Protein AF-A0A1Q8BKF1-F1 (afdb_monomer_lite)

pLDDT: mean 89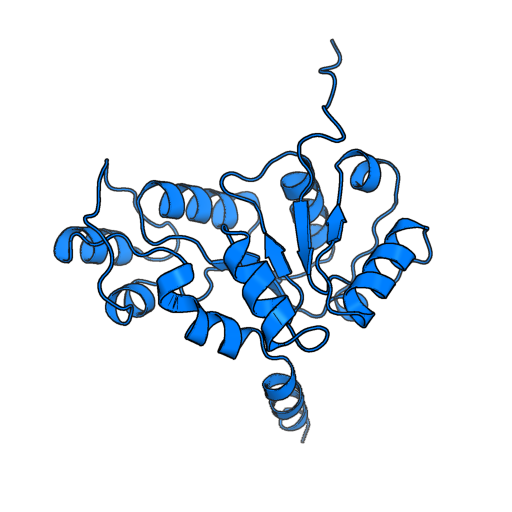.44, std 14.7, range [34.41, 98.56]

Sequence (203 aa):
MGILVDELSAPVLTLNLRSAATGGIDHALNLHAEAGEPYRITTRQLLHNQFRFSKSSIGTRVYACENPTVIAAAASTLGAKSAPMICIEGQPKTAAHILFFVLRRAGVNVVYHGDFDWPGIQIANLMIQRYGATPWRLAATDYENSPPGISLKGRAVTACWDRNLAARMIQRQCAIHEEAVLPRLLTDLDMRGRLSDDHDGLS

Structure (mmCIF, N/CA/C/O backbone):
data_AF-A0A1Q8BKF1-F1
#
_entry.id   AF-A0A1Q8BKF1-F1
#
loop_
_atom_site.group_PDB
_atom_site.id
_atom_site.type_symbol
_atom_site.label_atom_id
_atom_site.label_alt_id
_atom_site.label_comp_id
_atom_site.label_asym_id
_atom_site.label_entity_id
_atom_site.label_seq_id
_atom_site.pdbx_PDB_ins_code
_atom_site.Cartn_x
_atom_site.Cartn_y
_atom_site.Cartn_z
_atom_site.occupancy
_atom_site.B_iso_or_equiv
_atom_site.auth_seq_id
_atom_site.auth_comp_id
_atom_site.auth_asym_id
_atom_site.auth_atom_id
_atom_site.pdbx_PDB_model_num
ATOM 1 N N . MET A 1 1 ? -8.229 24.180 -22.285 1.00 35.69 1 MET A N 1
ATOM 2 C CA . MET A 1 1 ? -7.575 24.643 -21.044 1.00 35.69 1 MET A CA 1
ATOM 3 C C . MET A 1 1 ? -6.859 23.456 -20.423 1.00 35.69 1 MET A C 1
ATOM 5 O O . MET A 1 1 ? -7.506 22.632 -19.790 1.00 35.69 1 MET A O 1
ATOM 9 N N . GLY A 1 2 ? -5.569 23.293 -20.726 1.00 42.41 2 GLY A N 1
ATOM 10 C CA . GLY A 1 2 ? -4.760 22.203 -20.184 1.00 42.41 2 GLY A CA 1
ATOM 11 C C . GLY A 1 2 ? -4.406 22.517 -18.739 1.00 42.41 2 GLY A C 1
ATOM 12 O O . GLY A 1 2 ? -3.708 23.493 -18.483 1.00 42.41 2 GLY A O 1
ATOM 13 N N . ILE A 1 3 ? -4.926 21.729 -17.803 1.00 52.66 3 ILE A N 1
ATOM 14 C CA . ILE A 1 3 ? -4.438 21.741 -16.425 1.00 52.66 3 ILE A CA 1
ATOM 15 C C . ILE A 1 3 ? -2.964 21.348 -16.514 1.00 52.66 3 ILE A C 1
ATOM 17 O O . ILE A 1 3 ? -2.657 20.292 -17.068 1.00 52.66 3 ILE A O 1
ATOM 21 N N . LEU A 1 4 ? -2.064 22.209 -16.029 1.00 54.16 4 LEU A N 1
ATOM 22 C CA . LEU A 1 4 ? -0.671 21.833 -15.818 1.00 54.16 4 LEU A CA 1
ATOM 23 C C . LEU A 1 4 ? -0.702 20.628 -14.876 1.00 54.16 4 LEU A C 1
ATOM 25 O O . LEU A 1 4 ? -1.009 20.765 -13.692 1.00 54.16 4 LEU A O 1
ATOM 29 N N . VAL A 1 5 ? -0.482 19.434 -15.419 1.00 61.44 5 VAL A N 1
ATOM 30 C CA . VAL A 1 5 ? -0.286 18.256 -14.587 1.00 61.44 5 VAL A CA 1
ATOM 31 C C . VAL A 1 5 ? 1.042 18.501 -13.897 1.00 61.44 5 VAL A C 1
ATOM 33 O O . VAL A 1 5 ? 2.069 18.600 -14.559 1.00 61.44 5 VAL A O 1
ATOM 36 N N . ASP A 1 6 ? 1.023 18.674 -12.580 1.00 77.38 6 ASP A N 1
ATOM 37 C CA . ASP A 1 6 ? 2.256 18.665 -11.809 1.00 77.38 6 ASP A CA 1
ATOM 38 C C . ASP A 1 6 ? 2.854 17.259 -11.903 1.00 77.38 6 ASP A C 1
ATOM 40 O O . ASP A 1 6 ? 2.395 16.304 -11.265 1.00 77.38 6 ASP A O 1
ATOM 44 N N . GLU A 1 7 ? 3.832 17.112 -12.795 1.00 84.75 7 GLU A N 1
ATOM 45 C CA . GLU A 1 7 ? 4.364 15.805 -13.138 1.00 84.75 7 GLU A CA 1
ATOM 46 C C . GLU A 1 7 ? 5.395 15.283 -12.121 1.00 84.75 7 GLU A C 1
ATOM 48 O O . GLU A 1 7 ? 5.788 14.115 -12.210 1.00 84.75 7 GLU A O 1
ATOM 53 N N . LEU A 1 8 ? 5.844 16.122 -11.176 1.00 86.56 8 LEU A N 1
ATOM 54 C CA . LEU A 1 8 ? 7.008 15.843 -10.326 1.00 86.56 8 LEU A CA 1
ATOM 55 C C . LEU A 1 8 ? 6.719 15.914 -8.820 1.00 86.56 8 LEU A C 1
ATOM 57 O O . LEU A 1 8 ? 7.347 15.164 -8.076 1.00 86.56 8 LEU A O 1
ATOM 61 N N . SER A 1 9 ? 5.769 16.729 -8.350 1.00 84.12 9 SER A N 1
ATOM 62 C CA . SER A 1 9 ? 5.558 16.933 -6.900 1.00 84.12 9 SER A CA 1
ATOM 63 C C . SER A 1 9 ? 4.681 15.876 -6.222 1.00 84.12 9 SER A C 1
ATOM 65 O O . SER A 1 9 ? 4.476 15.919 -5.009 1.00 84.12 9 SER A O 1
ATOM 67 N N . ALA A 1 10 ? 4.147 14.919 -6.981 1.00 88.94 10 ALA A N 1
ATOM 68 C CA . ALA A 1 10 ? 3.303 13.844 -6.462 1.00 88.94 10 ALA A CA 1
ATOM 69 C C . ALA A 1 10 ? 3.776 12.455 -6.931 1.00 88.94 10 ALA A C 1
ATOM 71 O O . ALA A 1 10 ? 3.023 11.765 -7.628 1.00 88.94 10 ALA A O 1
ATOM 72 N N . PRO A 1 11 ? 5.019 12.048 -6.601 1.00 93.88 11 PRO A N 1
ATOM 73 C CA . PRO A 1 11 ? 5.508 10.717 -6.926 1.00 93.88 11 PRO A CA 1
ATOM 74 C C . PRO A 1 11 ? 4.798 9.643 -6.094 1.00 93.88 11 PRO A C 1
ATOM 76 O O . PRO A 1 11 ? 4.225 9.926 -5.044 1.00 93.88 11 PRO A O 1
ATOM 79 N N . VAL A 1 12 ? 4.878 8.399 -6.555 1.00 96.12 12 VAL A N 1
ATOM 80 C CA . VAL A 1 12 ? 4.462 7.216 -5.795 1.00 96.12 12 VAL A CA 1
ATOM 81 C C . VAL A 1 12 ? 5.697 6.480 -5.284 1.00 96.12 12 VAL A C 1
ATOM 83 O O . VAL A 1 12 ? 6.660 6.288 -6.030 1.00 96.12 12 VAL A O 1
ATOM 86 N N . LEU A 1 13 ? 5.686 6.102 -4.007 1.00 97.94 13 LEU A N 1
ATOM 87 C CA . LEU A 1 13 ? 6.767 5.350 -3.375 1.00 97.94 13 LEU A CA 1
ATOM 88 C C . LEU A 1 13 ? 6.560 3.854 -3.616 1.00 97.94 13 LEU A C 1
ATOM 90 O O . LEU A 1 13 ? 5.448 3.346 -3.508 1.00 97.94 13 LEU A O 1
ATOM 94 N N . THR A 1 14 ? 7.627 3.144 -3.956 1.00 97.38 14 THR A N 1
ATOM 95 C CA . THR A 1 14 ? 7.574 1.722 -4.308 1.00 97.38 14 THR A CA 1
ATOM 96 C C . THR A 1 14 ? 8.757 0.976 -3.705 1.00 97.38 14 THR A C 1
ATOM 98 O O . THR A 1 14 ? 9.788 1.584 -3.422 1.00 97.38 14 THR A O 1
ATOM 101 N N . LEU A 1 15 ? 8.612 -0.333 -3.518 1.00 98.12 15 LEU A N 1
ATOM 102 C CA . LEU A 1 15 ? 9.688 -1.240 -3.116 1.00 98.12 15 LEU A CA 1
ATOM 103 C C . LEU A 1 15 ? 9.601 -2.506 -3.965 1.00 98.12 15 LEU A C 1
ATOM 105 O O . LEU A 1 15 ? 8.513 -3.042 -4.157 1.00 98.12 15 LEU A O 1
ATOM 109 N N . ASN A 1 16 ? 10.736 -2.981 -4.471 1.00 96.25 16 ASN A N 1
ATOM 110 C CA . ASN A 1 16 ? 10.866 -4.247 -5.202 1.00 96.25 16 ASN A CA 1
ATOM 111 C C . ASN A 1 16 ? 9.907 -4.446 -6.395 1.00 96.25 16 ASN A C 1
ATOM 113 O O . ASN A 1 16 ? 9.692 -5.578 -6.832 1.00 96.25 16 ASN A O 1
ATOM 117 N N . LEU A 1 17 ? 9.347 -3.371 -6.966 1.00 93.00 17 LEU A N 1
ATOM 118 C CA . LEU A 1 17 ? 8.645 -3.455 -8.247 1.00 93.00 17 LEU A CA 1
ATOM 119 C C . LEU A 1 17 ? 9.650 -3.709 -9.366 1.00 93.00 17 LEU A C 1
ATOM 121 O O . LEU A 1 17 ? 10.650 -3.007 -9.483 1.00 93.00 17 LEU A O 1
ATOM 125 N N . ARG A 1 18 ? 9.343 -4.685 -10.219 1.00 90.31 18 ARG A N 1
ATOM 126 C CA . ARG A 1 18 ? 10.181 -5.081 -11.353 1.00 90.31 18 ARG A CA 1
ATOM 127 C C . ARG A 1 18 ? 9.421 -4.967 -12.663 1.00 90.31 18 ARG A C 1
ATOM 129 O O . ARG A 1 18 ? 8.222 -5.236 -12.737 1.00 90.31 18 ARG A O 1
ATOM 136 N N . SER A 1 19 ? 10.121 -4.603 -13.725 1.00 84.00 19 SER A N 1
ATOM 137 C CA . SER A 1 19 ? 9.547 -4.507 -15.067 1.00 84.00 19 SER A CA 1
ATOM 138 C C . SER A 1 19 ? 10.278 -5.438 -16.026 1.00 84.00 19 SER A C 1
ATOM 140 O O . SER A 1 19 ? 11.488 -5.625 -15.918 1.00 84.00 19 SER A O 1
ATOM 142 N N . ALA A 1 20 ? 9.533 -6.030 -16.963 1.00 75.50 20 ALA A N 1
ATOM 143 C CA . ALA A 1 20 ? 10.090 -6.868 -18.027 1.00 75.50 20 ALA A CA 1
ATOM 144 C C . ALA A 1 20 ? 10.552 -6.058 -19.252 1.00 75.50 20 ALA A C 1
ATOM 146 O O . ALA A 1 20 ? 11.092 -6.631 -20.197 1.00 75.50 20 ALA A O 1
ATOM 147 N N . ALA A 1 21 ? 10.297 -4.748 -19.283 1.00 75.00 21 ALA A N 1
ATOM 148 C CA . ALA A 1 21 ? 10.775 -3.882 -20.354 1.00 75.00 21 ALA A CA 1
ATOM 149 C C . ALA A 1 21 ? 12.242 -3.467 -20.142 1.00 75.00 21 ALA A C 1
ATOM 151 O O . ALA A 1 21 ? 12.822 -3.659 -19.078 1.00 75.00 21 ALA A O 1
ATOM 152 N N . THR A 1 22 ? 12.848 -2.905 -21.188 1.00 72.75 22 THR A N 1
ATOM 153 C CA . THR A 1 22 ? 14.263 -2.500 -21.220 1.00 72.75 22 THR A CA 1
ATOM 154 C C . THR A 1 22 ? 14.433 -0.981 -21.339 1.00 72.75 22 THR A C 1
ATOM 156 O O . THR A 1 22 ? 15.470 -0.504 -21.794 1.00 72.75 22 THR A O 1
ATOM 159 N N . GLY A 1 23 ? 13.415 -0.192 -20.985 1.00 76.19 23 GLY A N 1
ATOM 160 C CA . GLY A 1 23 ? 13.505 1.265 -20.944 1.00 76.19 23 GLY A CA 1
ATOM 161 C C . GLY A 1 23 ? 14.343 1.758 -19.761 1.00 7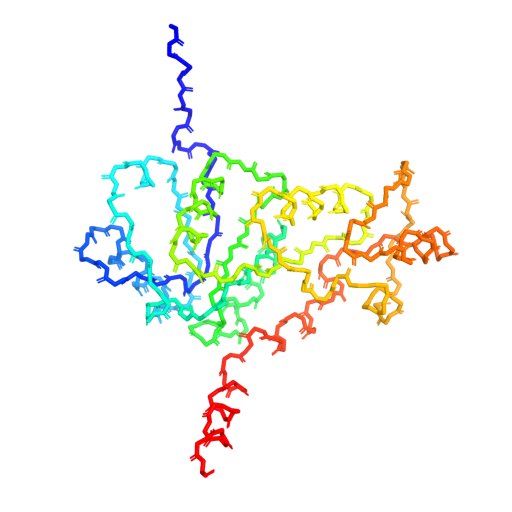6.19 23 GLY A C 1
ATOM 162 O O . GLY A 1 23 ? 14.673 1.004 -18.845 1.00 76.19 23 GLY A O 1
ATOM 163 N N . GLY A 1 24 ? 14.699 3.047 -19.761 1.00 77.88 24 GLY A N 1
ATOM 164 C CA . GLY A 1 24 ? 15.558 3.623 -18.716 1.00 77.88 24 GLY A CA 1
ATOM 165 C C . GLY A 1 24 ? 14.968 3.504 -17.305 1.00 77.88 24 GLY A C 1
ATOM 166 O O . GLY A 1 24 ? 15.687 3.208 -16.355 1.00 77.88 24 GLY A O 1
ATOM 167 N N . ILE A 1 25 ? 13.648 3.662 -17.165 1.00 81.31 25 ILE A N 1
ATOM 168 C CA . ILE A 1 25 ? 12.976 3.481 -15.873 1.00 81.31 25 ILE A CA 1
ATOM 169 C C . ILE A 1 25 ? 12.868 2.020 -15.442 1.00 81.31 25 ILE A C 1
ATOM 171 O O . ILE A 1 25 ? 12.922 1.736 -14.250 1.00 81.31 25 ILE A O 1
ATOM 175 N N . ASP A 1 26 ? 12.745 1.094 -16.391 1.00 84.19 26 ASP A N 1
ATOM 176 C CA . ASP A 1 26 ? 12.673 -0.333 -16.087 1.00 84.19 26 ASP A CA 1
ATOM 177 C C . ASP A 1 26 ? 13.994 -0.811 -15.473 1.00 84.19 26 ASP A C 1
ATOM 179 O O . ASP A 1 26 ? 13.991 -1.529 -14.476 1.00 84.19 26 ASP A O 1
ATOM 183 N N . HIS A 1 27 ? 15.121 -0.319 -16.002 1.00 87.44 27 HIS A N 1
ATOM 184 C CA . HIS A 1 27 ? 16.444 -0.542 -15.419 1.00 87.44 27 HIS A CA 1
ATOM 185 C C . HIS A 1 27 ? 16.566 0.064 -14.019 1.00 87.44 27 HIS A C 1
ATOM 187 O O . HIS A 1 27 ? 17.067 -0.603 -13.120 1.00 87.44 27 HIS A O 1
ATOM 193 N N . ALA A 1 28 ? 16.085 1.295 -13.811 1.00 90.88 28 ALA A N 1
ATOM 194 C CA . ALA A 1 28 ? 16.105 1.918 -12.487 1.00 90.88 28 ALA A CA 1
ATOM 195 C C . ALA A 1 28 ? 15.275 1.116 -11.471 1.00 90.88 28 ALA A C 1
ATOM 197 O O . ALA A 1 28 ? 15.749 0.840 -10.373 1.00 90.88 28 ALA A O 1
ATOM 198 N N . LEU A 1 29 ? 14.070 0.682 -11.848 1.00 91.50 29 LEU A N 1
ATOM 199 C CA . LEU A 1 29 ? 13.227 -0.158 -10.999 1.00 91.50 29 LEU A CA 1
ATOM 200 C C . LEU A 1 29 ? 13.892 -1.488 -10.655 1.00 91.50 29 LEU A C 1
ATOM 202 O O . LEU A 1 29 ? 13.945 -1.856 -9.484 1.00 91.50 29 LEU A O 1
ATOM 206 N N . ASN A 1 30 ? 14.433 -2.182 -11.655 1.00 91.88 30 ASN A N 1
ATOM 207 C CA . ASN A 1 30 ? 15.087 -3.469 -11.445 1.00 91.88 30 ASN A CA 1
ATOM 208 C C . ASN A 1 30 ? 16.344 -3.327 -10.570 1.00 91.88 30 ASN A C 1
ATOM 210 O O . ASN A 1 30 ? 16.522 -4.133 -9.661 1.00 91.88 30 ASN A O 1
ATOM 214 N N . LEU A 1 31 ? 17.141 -2.266 -10.758 1.00 94.81 31 LEU A N 1
ATOM 215 C CA . LEU A 1 31 ? 18.307 -1.958 -9.923 1.00 94.81 31 LEU A CA 1
ATOM 216 C C . LEU A 1 31 ? 17.915 -1.725 -8.456 1.00 94.81 31 LEU A C 1
ATOM 218 O O . LEU A 1 31 ? 18.507 -2.311 -7.552 1.00 94.81 31 LEU A O 1
ATOM 222 N N . HIS A 1 32 ? 16.892 -0.904 -8.207 1.00 96.88 32 HIS A N 1
ATOM 223 C CA . HIS A 1 32 ? 16.391 -0.662 -6.851 1.00 96.88 32 HIS A CA 1
ATOM 224 C C . HIS A 1 32 ? 15.815 -1.938 -6.219 1.00 96.88 32 HIS A C 1
ATOM 226 O O . HIS A 1 32 ? 16.082 -2.225 -5.054 1.00 96.88 32 HIS A O 1
ATOM 232 N N . ALA A 1 33 ? 15.092 -2.750 -6.994 1.00 95.12 33 ALA A N 1
ATOM 233 C CA . ALA A 1 33 ? 14.553 -4.028 -6.539 1.00 95.12 33 ALA A CA 1
ATOM 234 C C . ALA A 1 33 ? 15.636 -5.082 -6.241 1.00 95.12 33 ALA A C 1
ATOM 236 O O . ALA A 1 33 ? 15.420 -5.970 -5.418 1.00 95.12 33 ALA A O 1
ATOM 237 N N . GLU A 1 34 ? 16.782 -5.035 -6.924 1.00 95.12 34 GLU A N 1
ATOM 238 C CA . GLU A 1 34 ? 17.952 -5.878 -6.634 1.00 95.12 34 GLU A CA 1
ATOM 239 C C . GLU A 1 34 ? 18.674 -5.433 -5.365 1.00 95.12 34 GLU A C 1
ATOM 241 O O . GLU A 1 34 ? 19.078 -6.279 -4.570 1.00 95.12 34 GLU A O 1
ATOM 246 N N . ALA A 1 35 ? 18.777 -4.121 -5.146 1.00 97.06 35 ALA A N 1
ATOM 247 C CA . ALA A 1 35 ? 19.328 -3.558 -3.918 1.00 97.06 35 ALA A CA 1
ATOM 248 C C . ALA A 1 35 ? 18.389 -3.723 -2.708 1.00 97.06 35 ALA A C 1
ATOM 250 O O . ALA A 1 35 ? 18.850 -3.711 -1.571 1.00 97.06 35 ALA A O 1
ATOM 251 N N . GLY A 1 36 ? 17.083 -3.903 -2.935 1.00 97.19 36 GLY A N 1
ATOM 252 C CA . GLY A 1 36 ? 16.085 -3.894 -1.866 1.00 97.19 36 GLY A CA 1
ATOM 253 C C . GLY A 1 36 ? 15.765 -2.494 -1.348 1.00 97.19 36 GLY A C 1
ATOM 254 O O . GLY A 1 36 ? 15.339 -2.358 -0.203 1.00 97.19 36 GLY A O 1
ATOM 255 N N . GLU A 1 37 ? 15.991 -1.470 -2.171 1.00 98.06 37 GLU A N 1
ATOM 256 C CA . GLU A 1 37 ? 15.881 -0.065 -1.788 1.00 98.06 37 GLU A CA 1
ATOM 257 C C . GLU A 1 37 ? 14.609 0.579 -2.357 1.00 98.06 37 GLU A C 1
ATOM 259 O O . GLU A 1 37 ? 14.256 0.329 -3.517 1.00 98.06 37 GLU A O 1
ATOM 264 N N . PRO A 1 38 ? 13.916 1.448 -1.597 1.00 98.06 38 PRO A N 1
ATOM 265 C CA . PRO A 1 38 ? 12.737 2.136 -2.099 1.00 98.06 38 PRO A CA 1
ATOM 266 C C . PRO A 1 38 ? 13.038 3.017 -3.319 1.00 98.06 38 PRO A C 1
ATOM 268 O O . PRO A 1 38 ? 14.100 3.632 -3.433 1.00 98.06 38 PRO A O 1
ATOM 271 N N . TYR A 1 39 ? 12.061 3.133 -4.218 1.00 96.75 39 TYR A N 1
ATOM 272 C CA . TYR A 1 39 ? 12.137 3.983 -5.405 1.00 96.75 39 TYR A CA 1
ATOM 273 C C . TYR A 1 39 ? 10.878 4.836 -5.555 1.00 96.75 39 TYR A C 1
ATOM 275 O O . TYR A 1 39 ? 9.757 4.336 -5.426 1.00 96.75 39 TYR A O 1
ATOM 283 N N . ARG A 1 40 ? 11.055 6.129 -5.850 1.00 95.75 40 ARG A N 1
ATOM 284 C CA . ARG A 1 40 ? 9.952 7.054 -6.136 1.00 95.75 40 ARG A CA 1
ATOM 285 C C . ARG A 1 40 ? 9.764 7.215 -7.637 1.00 95.75 40 ARG A C 1
ATOM 287 O O . ARG A 1 40 ? 10.664 7.682 -8.328 1.00 95.75 40 ARG A O 1
ATOM 294 N N . ILE A 1 41 ? 8.569 6.882 -8.115 1.00 93.25 41 ILE A N 1
ATOM 295 C CA . ILE A 1 41 ? 8.182 7.030 -9.517 1.00 93.25 41 ILE A CA 1
ATOM 296 C C . ILE A 1 41 ? 7.355 8.307 -9.674 1.00 93.25 41 ILE A C 1
ATOM 298 O O . ILE A 1 41 ? 6.303 8.463 -9.055 1.00 93.25 41 ILE A O 1
ATOM 302 N N . THR A 1 42 ? 7.808 9.221 -10.523 1.00 93.31 42 THR A N 1
ATOM 303 C CA . THR A 1 42 ? 7.097 10.468 -10.844 1.00 93.31 42 THR A CA 1
ATOM 304 C C . THR A 1 42 ? 6.004 10.252 -11.897 1.00 93.31 42 THR A C 1
ATOM 306 O O . THR A 1 42 ? 6.043 9.304 -12.685 1.00 93.31 42 THR A O 1
ATOM 309 N N . THR A 1 43 ? 5.039 11.170 -11.974 1.00 91.38 43 THR A N 1
ATOM 310 C CA . THR A 1 43 ? 4.029 11.169 -13.047 1.00 91.38 43 THR A CA 1
ATOM 311 C C . THR A 1 43 ? 4.691 11.311 -14.419 1.00 91.38 43 THR A C 1
ATOM 313 O O . THR A 1 43 ? 4.324 10.590 -15.343 1.00 91.38 43 THR A O 1
ATOM 316 N N . ARG A 1 44 ? 5.715 12.169 -14.547 1.00 90.25 44 ARG A N 1
ATOM 317 C CA . ARG A 1 44 ? 6.483 12.345 -15.794 1.00 90.25 44 ARG A CA 1
ATOM 318 C C . ARG A 1 44 ? 7.025 11.015 -16.300 1.00 90.25 44 ARG A C 1
ATOM 320 O O . ARG A 1 44 ? 6.861 10.650 -17.460 1.00 90.25 44 ARG A O 1
ATOM 327 N N . GLN A 1 45 ? 7.650 10.269 -15.400 1.00 89.75 45 GLN A N 1
ATOM 328 C CA . GLN A 1 45 ? 8.184 8.950 -15.689 1.00 89.75 45 GLN A CA 1
ATOM 329 C C . GLN A 1 45 ? 7.096 7.969 -16.152 1.00 89.75 45 GLN A C 1
ATOM 331 O O . GLN A 1 45 ? 7.320 7.257 -17.129 1.00 89.75 45 GLN A O 1
ATOM 336 N N . LEU A 1 46 ? 5.923 7.966 -15.509 1.00 87.19 46 LEU A N 1
ATOM 337 C CA . LEU A 1 46 ? 4.776 7.120 -15.876 1.00 87.19 46 LEU A CA 1
ATOM 338 C C . LEU A 1 46 ? 4.139 7.482 -17.222 1.00 87.19 46 LEU A C 1
ATOM 340 O O . LEU A 1 46 ? 3.661 6.589 -17.914 1.00 87.19 46 LEU A O 1
ATOM 344 N N . LEU A 1 47 ? 4.141 8.760 -17.606 1.00 85.31 47 LEU A N 1
ATOM 345 C CA . LEU A 1 47 ? 3.560 9.221 -18.871 1.00 85.31 47 LEU A CA 1
ATOM 346 C C . LEU A 1 47 ? 4.500 9.034 -20.069 1.00 85.31 47 LEU A C 1
ATOM 348 O O . LEU A 1 47 ? 4.041 8.728 -21.167 1.00 85.31 47 LEU A O 1
ATOM 352 N N . HIS A 1 48 ? 5.807 9.219 -19.873 1.00 79.12 48 HIS A N 1
ATOM 353 C CA . HIS A 1 48 ? 6.786 9.174 -20.963 1.00 79.12 48 HIS A CA 1
ATOM 354 C C . HIS A 1 48 ? 7.300 7.769 -21.293 1.00 79.12 48 HIS A C 1
ATOM 356 O O . HIS A 1 48 ? 7.846 7.566 -22.376 1.00 79.12 48 HIS A O 1
ATOM 362 N N . ASN A 1 49 ? 7.144 6.801 -20.389 1.00 66.44 49 ASN A N 1
ATOM 363 C CA . ASN A 1 49 ? 7.629 5.440 -20.597 1.00 66.44 49 ASN A CA 1
ATOM 364 C C . ASN A 1 49 ? 6.463 4.477 -20.827 1.00 66.44 49 ASN A C 1
ATOM 366 O O . ASN A 1 49 ? 5.450 4.520 -20.132 1.00 66.44 49 ASN A O 1
ATOM 370 N N . GLN A 1 50 ? 6.622 3.553 -21.778 1.00 67.75 50 GLN A N 1
ATOM 371 C CA . GLN A 1 50 ? 5.693 2.434 -21.931 1.00 67.75 50 GLN A CA 1
ATOM 372 C C . GLN A 1 50 ? 5.972 1.395 -20.842 1.00 67.75 50 GLN A C 1
ATOM 374 O O . GLN A 1 50 ? 6.638 0.394 -21.096 1.00 67.75 50 GLN A O 1
ATOM 379 N N . PHE A 1 51 ? 5.467 1.627 -19.632 1.00 68.12 51 PHE A N 1
ATOM 380 C CA . PHE A 1 51 ? 5.524 0.632 -18.566 1.00 68.12 51 PHE A CA 1
ATOM 381 C C . PHE A 1 51 ? 4.866 -0.676 -19.013 1.00 68.12 51 PHE A C 1
ATOM 383 O O . PHE A 1 51 ? 3.690 -0.701 -19.388 1.00 68.12 51 PHE A O 1
ATOM 390 N N . ARG A 1 52 ? 5.623 -1.775 -18.955 1.00 71.50 52 ARG A N 1
ATOM 391 C CA . ARG A 1 52 ? 5.122 -3.124 -19.240 1.00 71.50 52 ARG A CA 1
ATOM 392 C C . ARG A 1 52 ? 5.301 -4.000 -18.017 1.00 71.50 52 ARG A C 1
ATOM 394 O O . ARG A 1 52 ? 6.229 -4.798 -17.920 1.00 71.50 52 ARG A O 1
ATOM 401 N N . PHE A 1 53 ? 4.366 -3.850 -17.094 1.00 77.69 53 PHE A N 1
ATOM 402 C CA . PHE A 1 53 ? 4.208 -4.815 -16.024 1.00 77.69 53 PHE A CA 1
ATOM 403 C C . PHE A 1 53 ? 3.562 -6.083 -16.570 1.00 77.69 53 PHE A C 1
ATOM 405 O O . PHE A 1 53 ? 2.597 -6.028 -17.335 1.00 77.69 53 PHE A O 1
ATOM 412 N N . SER A 1 54 ? 4.094 -7.227 -16.162 1.00 74.00 54 SER A N 1
ATOM 413 C CA . SER A 1 54 ? 3.486 -8.531 -16.386 1.00 74.00 54 SER A CA 1
ATOM 414 C C . SER A 1 54 ? 3.471 -9.307 -15.075 1.00 74.00 54 SER A C 1
ATOM 416 O O . SER A 1 54 ? 4.274 -9.065 -14.171 1.00 74.00 54 SER A O 1
ATOM 418 N N . LYS A 1 55 ? 2.588 -10.305 -14.988 1.00 77.00 55 LYS A N 1
ATOM 419 C CA . LYS A 1 55 ? 2.612 -11.258 -13.870 1.00 77.00 55 LYS A CA 1
ATOM 420 C C . LYS A 1 55 ? 3.956 -11.979 -13.749 1.00 77.00 55 LYS A C 1
ATOM 422 O O . LYS A 1 55 ? 4.337 -12.347 -12.650 1.00 77.00 55 LYS A O 1
ATOM 427 N N . SER A 1 56 ? 4.675 -12.162 -14.856 1.00 75.88 56 SER A N 1
ATOM 428 C CA . SER A 1 56 ? 6.013 -12.755 -14.840 1.00 75.88 56 SER A CA 1
ATOM 429 C C . SER A 1 56 ? 7.091 -11.817 -14.293 1.00 75.88 56 SER A C 1
ATOM 431 O O . SER A 1 56 ? 8.089 -12.311 -13.786 1.00 75.88 56 SER A O 1
ATOM 433 N N . SER A 1 57 ? 6.916 -10.491 -14.373 1.00 76.75 57 SER A N 1
ATOM 434 C CA . SER A 1 57 ? 7.914 -9.533 -13.882 1.00 76.75 57 SER A CA 1
ATOM 435 C C . SER A 1 57 ? 7.715 -9.177 -12.413 1.00 76.75 57 SER A C 1
ATOM 437 O O . SER A 1 57 ? 8.682 -9.107 -11.666 1.00 76.75 57 SER A O 1
ATOM 439 N N . ILE A 1 58 ? 6.466 -8.958 -11.993 1.00 78.44 58 ILE A N 1
ATOM 440 C CA . ILE A 1 58 ? 6.124 -8.520 -10.629 1.00 78.44 58 ILE A CA 1
ATOM 441 C C . ILE A 1 58 ? 5.626 -9.677 -9.754 1.00 78.44 58 ILE A C 1
ATOM 443 O O . ILE A 1 58 ? 5.663 -9.593 -8.532 1.00 78.44 58 ILE A O 1
ATOM 447 N N . GLY A 1 59 ? 5.153 -10.763 -10.356 1.00 82.00 59 GLY A N 1
ATOM 448 C CA . GLY A 1 59 ? 4.356 -11.774 -9.672 1.00 82.00 59 GLY A CA 1
ATOM 449 C C . GLY A 1 59 ? 2.856 -11.504 -9.801 1.00 82.00 59 GLY A C 1
ATOM 450 O O . GLY A 1 59 ? 2.394 -10.580 -10.476 1.00 82.00 59 GLY A O 1
ATOM 451 N N . THR A 1 60 ? 2.056 -12.350 -9.158 1.00 81.31 60 THR A N 1
ATOM 452 C CA . THR A 1 60 ? 0.588 -12.290 -9.237 1.00 81.31 60 THR A CA 1
ATOM 453 C C . THR A 1 60 ? -0.024 -11.238 -8.311 1.00 81.31 60 THR A C 1
ATOM 455 O O . THR A 1 60 ? -1.186 -10.866 -8.502 1.00 81.31 60 THR A O 1
ATOM 458 N N . ARG A 1 61 ? 0.742 -10.748 -7.327 1.00 91.25 61 ARG A N 1
ATOM 459 C CA . ARG A 1 61 ? 0.269 -9.873 -6.254 1.00 91.25 61 ARG A CA 1
ATOM 460 C C . ARG A 1 61 ? 1.260 -8.750 -5.941 1.00 91.25 61 ARG A C 1
ATOM 462 O O . ARG A 1 61 ? 2.445 -9.016 -5.783 1.00 91.25 61 ARG A O 1
ATOM 469 N N . VAL A 1 62 ? 0.745 -7.533 -5.770 1.00 96.00 62 VAL A N 1
ATOM 470 C CA . VAL A 1 62 ? 1.467 -6.366 -5.232 1.00 96.00 62 VAL A CA 1
ATOM 471 C C . VAL A 1 62 ? 0.790 -5.898 -3.958 1.00 96.00 62 VAL A C 1
ATOM 473 O O . VAL A 1 62 ? -0.439 -5.835 -3.890 1.00 96.00 62 VAL A O 1
ATOM 476 N N . TYR A 1 63 ? 1.599 -5.560 -2.966 1.00 98.12 63 TYR A N 1
ATOM 477 C CA . TYR A 1 63 ? 1.156 -5.039 -1.683 1.00 98.12 63 TYR A CA 1
ATOM 478 C C . TYR A 1 63 ? 1.073 -3.516 -1.737 1.00 98.12 63 TYR A C 1
ATOM 480 O O . TYR A 1 63 ? 1.961 -2.858 -2.266 1.00 98.12 63 TYR A O 1
ATOM 488 N N . ALA A 1 64 ? 0.005 -2.939 -1.213 1.00 98.31 64 ALA A N 1
ATOM 489 C CA . ALA A 1 64 ? -0.169 -1.504 -1.112 1.00 98.31 64 ALA A CA 1
ATOM 490 C C . ALA A 1 64 ? -0.424 -1.113 0.345 1.00 98.31 64 ALA A C 1
ATOM 492 O O . ALA A 1 64 ? -1.212 -1.772 1.021 1.00 98.31 64 ALA A O 1
ATOM 493 N N . CYS A 1 65 ? 0.241 -0.061 0.807 1.00 98.44 65 CYS A N 1
ATOM 494 C CA . CYS A 1 65 ? 0.085 0.507 2.146 1.00 98.44 65 CYS A CA 1
ATOM 495 C C . CYS A 1 65 ? -0.138 2.020 2.065 1.00 98.44 65 CYS A C 1
ATOM 497 O O . CYS A 1 65 ? 0.169 2.652 1.047 1.00 98.44 65 CYS A O 1
ATOM 499 N N . GLU A 1 66 ? -0.679 2.614 3.122 1.00 97.00 66 GLU A N 1
ATOM 500 C CA . GLU A 1 66 ? -0.869 4.062 3.200 1.00 97.00 66 GLU A CA 1
ATOM 501 C C . GLU A 1 66 ? 0.414 4.775 3.633 1.00 97.00 66 GLU A C 1
ATOM 503 O O . GLU A 1 66 ? 0.755 5.831 3.099 1.00 97.00 66 GLU A O 1
ATOM 508 N N . ASN A 1 67 ? 1.138 4.177 4.570 1.00 96.25 67 ASN A N 1
ATOM 509 C CA . ASN A 1 67 ? 2.170 4.819 5.354 1.00 96.25 67 ASN A CA 1
ATOM 510 C C . ASN A 1 67 ? 3.583 4.430 4.874 1.00 96.25 67 ASN A C 1
ATOM 512 O O . ASN A 1 67 ? 3.904 3.241 4.740 1.00 96.25 67 ASN A O 1
ATOM 516 N N . PRO A 1 68 ? 4.479 5.404 4.617 1.00 97.25 68 PRO A N 1
ATOM 517 C CA . PRO A 1 68 ? 5.851 5.126 4.189 1.00 97.25 68 PRO A CA 1
ATOM 518 C C . PRO A 1 68 ? 6.680 4.360 5.232 1.00 97.25 68 PRO A C 1
ATOM 520 O O . PRO A 1 68 ? 7.639 3.688 4.851 1.00 97.25 68 PRO A O 1
ATOM 523 N N . THR A 1 69 ? 6.309 4.388 6.517 1.00 97.94 69 THR A N 1
ATOM 524 C CA . THR A 1 69 ? 6.968 3.594 7.566 1.00 97.94 69 THR A CA 1
ATOM 525 C C . THR A 1 69 ? 6.913 2.095 7.260 1.00 97.94 69 THR A C 1
ATOM 527 O O . THR A 1 69 ? 7.882 1.383 7.522 1.00 97.94 69 THR A O 1
ATOM 530 N N . VAL A 1 70 ? 5.836 1.608 6.631 1.00 98.31 70 VAL A N 1
ATOM 531 C CA . VAL A 1 70 ? 5.715 0.198 6.227 1.00 98.31 70 VAL A CA 1
ATOM 532 C C . VAL A 1 70 ? 6.753 -0.157 5.158 1.00 98.31 70 VAL A C 1
ATOM 534 O O . VAL A 1 70 ? 7.421 -1.185 5.269 1.00 98.31 70 VAL A O 1
ATOM 537 N N . ILE A 1 71 ? 6.958 0.722 4.168 1.00 98.50 71 ILE A N 1
ATOM 538 C CA . ILE A 1 71 ? 7.998 0.552 3.139 1.00 98.50 71 ILE A CA 1
ATOM 539 C C . ILE A 1 71 ? 9.391 0.556 3.771 1.00 98.50 71 ILE A C 1
ATOM 541 O O . ILE A 1 71 ? 10.203 -0.315 3.464 1.00 98.50 71 ILE A O 1
ATOM 545 N N . ALA A 1 72 ? 9.668 1.510 4.663 1.00 98.50 72 ALA A N 1
ATOM 546 C CA . ALA A 1 72 ? 10.966 1.620 5.324 1.00 98.50 72 ALA A CA 1
ATOM 547 C C . ALA A 1 72 ? 11.287 0.372 6.165 1.00 98.50 72 ALA A C 1
ATOM 549 O O . ALA A 1 72 ? 12.400 -0.157 6.095 1.00 98.50 72 ALA A O 1
ATOM 550 N N . ALA A 1 73 ? 10.301 -0.135 6.913 1.00 98.44 73 ALA A N 1
ATOM 551 C CA . ALA A 1 73 ? 10.435 -1.349 7.709 1.00 98.44 73 ALA A CA 1
ATOM 552 C C . ALA A 1 73 ? 10.661 -2.593 6.834 1.00 98.44 73 ALA A C 1
ATOM 554 O O . ALA A 1 73 ? 11.520 -3.417 7.158 1.00 98.44 73 ALA A O 1
ATOM 555 N N . ALA A 1 74 ? 9.936 -2.718 5.717 1.00 98.44 74 ALA A N 1
ATOM 556 C CA . ALA A 1 74 ? 10.106 -3.815 4.767 1.00 98.44 74 ALA A CA 1
ATOM 557 C C . ALA A 1 74 ? 11.490 -3.7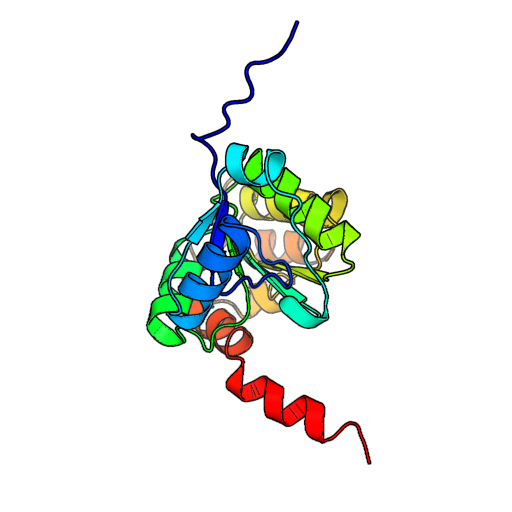91 4.104 1.00 98.44 74 ALA A C 1
ATOM 559 O O . ALA A 1 74 ? 12.177 -4.813 4.095 1.00 98.44 74 ALA A O 1
ATOM 560 N N . ALA A 1 75 ? 11.944 -2.625 3.637 1.00 98.38 75 ALA A N 1
ATOM 561 C CA . ALA A 1 75 ? 13.281 -2.458 3.070 1.00 98.38 75 ALA A CA 1
ATOM 562 C C . ALA A 1 75 ? 14.374 -2.807 4.096 1.00 98.38 75 ALA A C 1
ATOM 564 O O . ALA A 1 75 ? 15.262 -3.602 3.809 1.00 98.38 75 ALA A O 1
ATOM 565 N N . SER A 1 76 ? 14.256 -2.307 5.330 1.00 98.25 76 SER A N 1
ATOM 566 C CA . SER A 1 76 ? 15.265 -2.529 6.377 1.00 98.25 76 SER A CA 1
ATOM 567 C C . SER A 1 76 ? 15.318 -3.975 6.879 1.00 98.25 76 SER A C 1
ATOM 569 O O . SER A 1 76 ? 16.387 -4.473 7.224 1.00 98.25 76 SER A O 1
ATOM 571 N N . THR A 1 77 ? 14.171 -4.657 6.945 1.00 97.88 77 THR A N 1
ATOM 572 C CA . THR A 1 77 ? 14.076 -6.006 7.534 1.00 97.88 77 THR A CA 1
ATOM 573 C C . THR A 1 77 ? 14.266 -7.109 6.493 1.00 97.88 77 THR A C 1
ATOM 575 O O . THR A 1 77 ? 14.854 -8.151 6.786 1.00 97.88 77 THR A O 1
ATOM 578 N N . LEU A 1 78 ? 13.744 -6.906 5.281 1.00 97.94 78 LEU A N 1
ATOM 579 C CA . LEU A 1 78 ? 13.671 -7.930 4.236 1.00 97.94 78 LEU A CA 1
ATOM 580 C C . LEU A 1 78 ? 14.505 -7.571 2.996 1.00 97.94 78 LEU A C 1
ATOM 582 O O . LEU A 1 78 ? 14.917 -8.475 2.265 1.00 97.94 78 LEU A O 1
ATOM 586 N N . GLY A 1 79 ? 14.761 -6.283 2.742 1.00 97.69 79 GLY A N 1
ATOM 587 C CA . GLY A 1 79 ? 15.473 -5.802 1.556 1.00 97.69 79 GLY A CA 1
ATOM 588 C C . GLY A 1 79 ? 14.875 -6.368 0.267 1.00 97.69 79 GLY A C 1
ATOM 589 O O . GLY A 1 79 ? 13.655 -6.406 0.088 1.00 97.69 79 GLY A O 1
ATOM 590 N N . ALA A 1 80 ? 15.727 -6.904 -0.611 1.00 96.25 80 ALA A N 1
ATOM 591 C CA . ALA A 1 80 ? 15.324 -7.516 -1.882 1.00 96.25 80 ALA A CA 1
ATOM 592 C C . ALA A 1 80 ? 14.424 -8.762 -1.729 1.00 96.25 80 ALA A C 1
ATOM 594 O O . ALA A 1 80 ? 13.865 -9.247 -2.711 1.00 96.25 80 ALA A O 1
ATOM 595 N N . LYS A 1 81 ? 14.274 -9.296 -0.507 1.00 95.62 81 LYS A N 1
ATOM 596 C CA . LYS A 1 81 ? 13.411 -10.450 -0.201 1.00 95.62 81 LYS A CA 1
ATOM 597 C C . LYS A 1 81 ? 11.985 -10.043 0.181 1.00 95.62 81 LYS A C 1
ATOM 599 O O . LYS A 1 81 ? 11.148 -10.922 0.370 1.00 95.62 81 LYS A O 1
ATOM 604 N N . SER A 1 82 ? 11.696 -8.744 0.302 1.00 97.12 82 SER A N 1
ATOM 605 C CA . SER A 1 82 ? 10.320 -8.267 0.461 1.00 97.12 82 SER A CA 1
ATOM 606 C C . SER A 1 82 ? 9.525 -8.488 -0.823 1.00 97.12 82 SER A C 1
ATOM 608 O O . SER A 1 82 ? 10.036 -8.275 -1.926 1.00 97.12 82 SER A O 1
ATOM 610 N N . ALA A 1 83 ? 8.245 -8.817 -0.679 1.00 96.56 83 ALA A N 1
ATOM 611 C CA . ALA A 1 83 ? 7.271 -8.753 -1.755 1.00 96.56 83 ALA A CA 1
ATOM 612 C C . ALA A 1 83 ? 7.230 -7.334 -2.363 1.00 96.56 83 ALA A C 1
ATOM 614 O O . ALA A 1 83 ? 7.538 -6.362 -1.663 1.00 96.56 83 ALA A O 1
ATOM 615 N N . PRO A 1 84 ? 6.843 -7.190 -3.643 1.00 96.56 84 PRO A N 1
ATOM 616 C CA . PRO A 1 84 ? 6.692 -5.888 -4.282 1.00 96.56 84 PRO A CA 1
ATOM 617 C C . PRO A 1 84 ? 5.619 -5.046 -3.589 1.00 96.56 84 PRO A C 1
ATOM 619 O O . PRO A 1 84 ? 4.498 -5.518 -3.364 1.00 96.56 84 PRO A O 1
ATOM 622 N N . MET A 1 85 ? 5.950 -3.785 -3.303 1.00 97.94 85 MET A N 1
ATOM 623 C CA . MET A 1 85 ? 5.089 -2.858 -2.576 1.00 97.94 85 MET A CA 1
ATOM 624 C C . MET A 1 85 ? 4.907 -1.502 -3.262 1.00 97.94 85 MET A C 1
ATOM 626 O O . MET A 1 85 ? 5.777 -1.023 -3.993 1.00 97.94 85 MET A O 1
ATOM 630 N N . ILE A 1 86 ? 3.787 -0.855 -2.945 1.00 98.12 86 ILE A N 1
ATOM 631 C CA . ILE A 1 86 ? 3.428 0.517 -3.310 1.00 98.12 86 ILE A CA 1
ATOM 632 C C . ILE A 1 86 ? 2.941 1.239 -2.055 1.00 98.12 86 ILE A C 1
ATOM 634 O O . ILE A 1 86 ? 2.109 0.717 -1.325 1.00 98.12 86 ILE A O 1
ATOM 638 N N . CYS A 1 87 ? 3.403 2.459 -1.826 1.00 98.12 87 CYS A N 1
ATOM 639 C CA . CYS A 1 87 ? 2.883 3.329 -0.783 1.00 98.12 87 CYS A CA 1
ATOM 640 C C . CYS A 1 87 ? 2.234 4.566 -1.403 1.00 98.12 87 CYS A C 1
ATOM 642 O O . CYS A 1 87 ? 2.815 5.215 -2.280 1.00 98.12 87 CYS A O 1
ATOM 644 N N . ILE A 1 88 ? 1.006 4.855 -0.968 1.00 96.06 88 ILE A N 1
ATOM 645 C CA . ILE A 1 88 ? 0.194 5.964 -1.489 1.00 96.06 88 ILE A CA 1
ATOM 646 C C . ILE A 1 88 ? 0.332 7.260 -0.683 1.00 96.06 88 ILE A C 1
ATOM 648 O O . ILE A 1 88 ? -0.142 8.291 -1.156 1.00 96.06 88 ILE A O 1
ATOM 652 N N . GLU A 1 89 ? 1.010 7.224 0.470 1.00 93.38 89 GLU A N 1
ATOM 653 C CA . GLU A 1 89 ? 1.256 8.374 1.353 1.00 93.38 89 GLU A CA 1
ATOM 654 C C . GLU A 1 89 ? -0.045 9.155 1.655 1.00 93.38 89 GLU A C 1
ATOM 656 O O . GLU A 1 89 ? -0.139 10.370 1.442 1.00 93.38 89 GLU A O 1
ATOM 661 N N . GLY A 1 90 ? -1.076 8.432 2.108 1.00 91.38 90 GLY A N 1
ATOM 662 C CA . GLY A 1 90 ? -2.428 8.951 2.332 1.00 91.38 90 GLY A CA 1
ATOM 663 C C . GLY A 1 90 ? -3.352 8.768 1.124 1.00 91.38 90 GLY A C 1
ATOM 664 O O . GLY A 1 90 ? -3.526 7.669 0.601 1.00 91.38 90 GLY A O 1
ATOM 665 N N . GLN A 1 91 ? -3.987 9.850 0.666 1.00 89.75 91 GLN A N 1
ATOM 666 C CA . GLN A 1 91 ? -4.865 9.800 -0.509 1.00 89.75 91 GLN A CA 1
ATOM 667 C C . GLN A 1 91 ? -4.050 9.554 -1.792 1.00 89.75 91 GLN A C 1
ATOM 669 O O . GLN A 1 91 ? -3.096 10.298 -2.043 1.00 89.75 91 GLN A O 1
ATOM 674 N N . PRO A 1 92 ? -4.445 8.596 -2.658 1.00 89.06 92 PRO A N 1
ATOM 675 C CA . PRO A 1 92 ? -3.758 8.361 -3.922 1.00 89.06 92 PRO A CA 1
ATOM 676 C C . PRO A 1 92 ? -3.690 9.640 -4.764 1.00 89.06 92 PRO A C 1
ATOM 678 O O . PRO A 1 92 ? -4.715 10.259 -5.046 1.00 89.06 92 PRO A O 1
ATOM 681 N N . LYS A 1 93 ? -2.477 10.016 -5.178 1.00 91.75 93 LYS A N 1
ATOM 682 C CA . LYS A 1 93 ? -2.214 11.161 -6.066 1.00 91.75 93 LYS A CA 1
ATOM 683 C C . LYS A 1 93 ? -1.989 10.704 -7.512 1.00 91.75 93 LYS A C 1
ATOM 685 O O . LYS A 1 93 ? -2.074 9.517 -7.825 1.00 91.75 93 LYS A O 1
ATOM 690 N N . THR A 1 94 ? -1.662 11.639 -8.404 1.00 90.94 94 THR A N 1
ATOM 691 C CA . THR A 1 94 ? -1.537 11.416 -9.855 1.00 90.94 94 THR A CA 1
ATOM 692 C C . THR A 1 94 ? -0.673 10.208 -10.235 1.00 90.94 94 THR A C 1
ATOM 694 O O . THR A 1 94 ? -1.151 9.344 -10.971 1.00 90.94 94 THR A O 1
ATOM 697 N N . ALA A 1 95 ? 0.557 10.091 -9.718 1.00 93.38 95 ALA A N 1
ATOM 698 C CA . ALA A 1 95 ? 1.430 8.961 -10.047 1.00 93.38 95 ALA A CA 1
ATOM 699 C C . ALA A 1 95 ? 0.854 7.622 -9.554 1.00 93.38 95 ALA A C 1
ATOM 701 O O . ALA A 1 95 ? 0.833 6.643 -10.300 1.00 93.38 95 ALA A O 1
ATOM 702 N N . ALA A 1 96 ? 0.311 7.593 -8.332 1.00 94.94 96 ALA A N 1
ATOM 703 C CA . ALA A 1 96 ? -0.330 6.405 -7.775 1.00 94.94 96 ALA A CA 1
ATOM 704 C C . ALA A 1 96 ? -1.541 5.975 -8.621 1.00 94.94 96 ALA A C 1
ATOM 706 O O . ALA A 1 96 ? -1.663 4.802 -8.966 1.00 94.94 96 ALA A O 1
ATOM 707 N N . HIS A 1 97 ? -2.394 6.921 -9.036 1.00 93.69 97 HIS A N 1
ATOM 708 C CA . HIS A 1 97 ? -3.520 6.646 -9.932 1.00 93.69 97 HIS A CA 1
ATOM 709 C C . HIS A 1 97 ? -3.072 5.958 -11.223 1.00 93.69 97 HIS A C 1
ATOM 711 O O . HIS A 1 97 ? -3.623 4.916 -11.583 1.00 93.69 97 HIS A O 1
ATOM 717 N N . ILE A 1 98 ? -2.079 6.528 -11.914 1.00 92.56 98 ILE A N 1
ATOM 718 C CA . ILE A 1 98 ? -1.583 5.979 -13.181 1.00 92.56 98 ILE A CA 1
ATOM 719 C C . ILE A 1 98 ? -1.015 4.577 -12.949 1.00 92.56 98 ILE A C 1
ATOM 721 O O . ILE A 1 98 ? -1.391 3.646 -13.661 1.00 92.56 98 ILE A O 1
ATOM 725 N N . LEU A 1 99 ? -0.179 4.402 -11.922 1.00 93.19 99 LEU A N 1
ATOM 726 C CA . LEU A 1 99 ? 0.438 3.116 -11.606 1.00 93.19 99 LEU A CA 1
ATOM 727 C C . LEU A 1 99 ? -0.607 2.019 -11.347 1.00 93.19 99 LEU A C 1
ATOM 729 O O . LEU A 1 99 ? -0.518 0.942 -11.941 1.00 93.19 99 LEU A O 1
ATOM 733 N N . PHE A 1 100 ? -1.640 2.289 -10.541 1.00 94.44 100 PHE A N 1
ATOM 734 C CA . PHE A 1 100 ? -2.695 1.304 -10.278 1.00 94.44 100 PHE A CA 1
ATOM 735 C C . PHE A 1 100 ? -3.492 0.935 -11.532 1.00 94.44 100 PHE A C 1
ATOM 737 O O . PHE A 1 100 ? -3.828 -0.236 -11.716 1.00 94.44 100 PHE A O 1
ATOM 744 N N . PHE A 1 101 ? -3.759 1.885 -12.437 1.00 91.00 101 PHE A N 1
ATOM 745 C CA . PHE A 1 101 ? -4.404 1.564 -13.714 1.00 91.00 101 PHE A CA 1
ATOM 746 C C . PHE A 1 101 ? -3.529 0.675 -14.603 1.00 91.00 101 PHE A C 1
ATOM 748 O O . PHE A 1 101 ? -4.048 -0.267 -15.210 1.00 91.00 101 PHE A O 1
ATOM 755 N N . VAL A 1 102 ? -2.218 0.931 -14.662 1.00 89.56 102 VAL A N 1
ATOM 756 C CA . VAL A 1 102 ? -1.284 0.094 -15.430 1.00 89.56 102 VAL A CA 1
ATOM 757 C C . VAL A 1 102 ? -1.231 -1.324 -14.848 1.00 89.56 102 VAL A C 1
ATOM 759 O O . VAL A 1 102 ? -1.361 -2.289 -15.601 1.00 89.56 102 VAL A O 1
ATOM 762 N N . LEU A 1 103 ? -1.124 -1.473 -13.524 1.00 90.81 103 LEU A N 1
ATOM 763 C CA . LEU A 1 103 ? -1.095 -2.784 -12.856 1.00 90.81 103 LEU A CA 1
ATOM 764 C C . LEU A 1 103 ? -2.392 -3.571 -13.047 1.00 90.81 103 LEU A C 1
ATOM 766 O O . LEU A 1 103 ? -2.359 -4.755 -13.387 1.00 90.81 103 LEU A O 1
ATOM 770 N N . ARG A 1 104 ? -3.542 -2.902 -12.911 1.00 89.00 104 ARG A N 1
ATOM 771 C CA . ARG A 1 104 ? -4.850 -3.520 -13.145 1.00 89.00 104 ARG A CA 1
ATOM 772 C C . ARG A 1 104 ? -4.982 -4.016 -14.583 1.00 89.00 104 ARG A C 1
ATOM 774 O O . ARG A 1 104 ? -5.445 -5.131 -14.805 1.00 89.00 104 ARG A O 1
ATOM 781 N N . ARG A 1 105 ? -4.542 -3.223 -15.566 1.00 88.00 105 ARG A N 1
ATOM 782 C CA . ARG A 1 105 ? -4.534 -3.624 -16.983 1.00 88.00 105 ARG A CA 1
ATOM 783 C C . ARG A 1 105 ? -3.581 -4.796 -17.251 1.00 88.00 105 ARG A C 1
ATOM 785 O O . ARG A 1 105 ? -3.868 -5.610 -18.122 1.00 88.00 105 ARG A O 1
ATOM 792 N N . ALA A 1 106 ? -2.491 -4.905 -16.494 1.00 86.88 106 ALA A N 1
ATOM 793 C CA . ALA A 1 106 ? -1.588 -6.056 -16.519 1.00 86.88 106 ALA A CA 1
ATOM 794 C C . ALA A 1 106 ? -2.153 -7.303 -15.802 1.00 86.88 106 ALA A C 1
ATOM 796 O O . ALA A 1 106 ? -1.519 -8.360 -15.802 1.00 86.88 106 ALA A O 1
ATOM 797 N N . GLY A 1 107 ? -3.338 -7.204 -15.187 1.00 88.94 107 GLY A N 1
ATOM 798 C CA . GLY A 1 107 ? -3.971 -8.292 -14.444 1.00 88.94 107 GLY A CA 1
ATOM 799 C C . GLY A 1 107 ? -3.263 -8.635 -13.132 1.00 88.94 107 GLY A C 1
ATOM 800 O O . GLY A 1 107 ? -3.434 -9.747 -12.633 1.00 88.94 107 GLY A O 1
ATOM 801 N N . VAL A 1 108 ? -2.449 -7.722 -12.597 1.00 90.75 108 VAL A N 1
ATOM 802 C CA . VAL A 1 108 ? -1.781 -7.881 -11.301 1.00 90.75 108 VAL A CA 1
ATOM 803 C C . VAL A 1 108 ? -2.783 -7.567 -10.193 1.00 90.75 108 VAL A C 1
ATOM 805 O O . VAL A 1 108 ? -3.443 -6.528 -10.234 1.00 90.75 108 VAL A O 1
ATOM 808 N N . ASN A 1 109 ? -2.904 -8.456 -9.204 1.00 92.94 109 ASN A N 1
ATOM 809 C CA . ASN A 1 109 ? -3.783 -8.211 -8.067 1.00 92.94 109 ASN A CA 1
ATOM 810 C C . ASN A 1 109 ? -3.110 -7.258 -7.075 1.00 92.94 109 ASN A C 1
ATOM 812 O O . ASN A 1 109 ? -2.015 -7.542 -6.592 1.00 92.94 109 ASN A O 1
ATOM 816 N N . VAL A 1 110 ? -3.776 -6.159 -6.735 1.00 96.62 110 VAL A N 1
ATOM 817 C CA . VAL A 1 110 ? -3.306 -5.238 -5.697 1.00 96.62 110 VAL A CA 1
ATOM 818 C C . VAL A 1 110 ? -4.022 -5.584 -4.400 1.00 96.62 110 VAL A C 1
ATOM 820 O O . VAL A 1 110 ? -5.250 -5.615 -4.358 1.00 96.62 110 VAL A O 1
ATOM 823 N N . VAL A 1 111 ? -3.267 -5.838 -3.336 1.00 98.06 111 VAL A N 1
ATOM 824 C CA . VAL A 1 111 ? -3.827 -6.007 -1.993 1.00 98.06 111 VAL A CA 1
ATOM 825 C C . VAL A 1 111 ? -3.469 -4.796 -1.148 1.00 98.06 111 VAL A C 1
ATOM 827 O O . VAL A 1 111 ? -2.330 -4.349 -1.201 1.00 98.06 111 VAL A O 1
ATOM 830 N N . TYR A 1 112 ? -4.427 -4.235 -0.417 1.00 98.56 112 TYR A N 1
ATOM 831 C CA . TYR A 1 112 ? -4.261 -2.952 0.266 1.00 98.56 112 TYR A CA 1
ATOM 832 C C . TYR A 1 112 ? -4.463 -3.075 1.776 1.00 98.56 112 TYR A C 1
ATOM 834 O O . TYR A 1 112 ? -5.466 -3.639 2.221 1.00 98.56 112 TYR A O 1
ATOM 842 N N . HIS A 1 113 ? -3.523 -2.517 2.533 1.00 98.50 113 HIS A N 1
ATOM 843 C CA . HIS A 1 113 ? -3.627 -2.251 3.962 1.00 98.50 113 HIS A CA 1
ATOM 844 C C . HIS A 1 113 ? -3.568 -0.738 4.210 1.00 98.50 113 HIS A C 1
ATOM 846 O O . HIS A 1 113 ? -3.026 0.012 3.399 1.00 98.50 113 HIS A O 1
ATOM 852 N N . GLY A 1 114 ? -4.170 -0.303 5.307 1.00 97.94 114 GLY A N 1
ATOM 853 C CA . GLY A 1 114 ? -4.218 1.087 5.732 1.00 97.94 114 GLY A CA 1
ATOM 854 C C . GLY A 1 114 ? -4.667 1.162 7.184 1.00 97.94 114 GLY A C 1
ATOM 855 O O . GLY A 1 114 ? -4.957 0.134 7.807 1.00 97.94 114 GLY A O 1
ATOM 856 N N . ASP A 1 115 ? -4.747 2.376 7.711 1.00 97.75 115 ASP A N 1
ATOM 857 C CA . ASP A 1 115 ? -5.111 2.593 9.105 1.00 97.75 115 ASP A CA 1
ATOM 858 C C . ASP A 1 115 ? -6.542 2.116 9.405 1.00 97.75 115 ASP A C 1
ATOM 860 O O . ASP A 1 115 ? -7.487 2.296 8.627 1.00 97.75 115 ASP A O 1
ATOM 864 N N . PHE A 1 116 ? -6.731 1.557 10.601 1.00 98.38 116 PHE A N 1
ATOM 865 C CA . PHE A 1 116 ? -8.060 1.357 11.167 1.00 98.38 116 PHE A CA 1
ATOM 866 C C . PHE A 1 116 ? -8.540 2.641 11.844 1.00 98.38 116 PHE A C 1
ATOM 868 O O . PHE A 1 116 ? -8.695 2.697 13.063 1.00 98.38 116 PHE A O 1
ATOM 875 N N . ASP A 1 117 ? -8.809 3.671 11.054 1.00 98.12 117 ASP A N 1
ATOM 876 C CA . ASP A 1 117 ? -9.504 4.887 11.467 1.00 98.12 117 ASP A CA 1
ATOM 877 C C . ASP A 1 117 ? -10.482 5.342 10.369 1.00 98.12 117 ASP A C 1
ATOM 879 O O . ASP A 1 117 ? -10.559 4.750 9.295 1.00 98.12 117 ASP A O 1
ATOM 883 N N . TRP A 1 118 ? -11.319 6.350 10.623 1.00 98.19 118 TRP A N 1
ATOM 884 C CA . TRP A 1 118 ? -12.343 6.707 9.633 1.00 98.19 118 TRP A CA 1
ATOM 885 C C . TRP A 1 118 ? -11.779 7.237 8.302 1.00 98.19 118 TRP A C 1
ATOM 887 O O . TRP A 1 118 ? -12.304 6.826 7.263 1.00 98.19 118 TRP A O 1
ATOM 897 N N . PRO A 1 119 ? -10.740 8.095 8.278 1.00 97.88 119 PRO A N 1
ATOM 898 C CA . PRO A 1 119 ? -10.034 8.450 7.045 1.00 97.88 119 PRO A CA 1
ATOM 899 C C . PRO A 1 119 ? -9.421 7.247 6.307 1.00 97.88 119 PRO A C 1
ATOM 901 O O . PRO A 1 119 ? -9.642 7.109 5.104 1.00 97.88 119 PRO A O 1
ATOM 904 N N . GLY A 1 120 ? -8.744 6.342 7.010 1.00 97.75 120 GLY A N 1
ATOM 905 C CA . GLY A 1 120 ? -8.151 5.121 6.466 1.00 97.75 120 GLY A CA 1
ATOM 906 C C . GLY A 1 120 ? -9.201 4.202 5.844 1.00 97.75 120 GLY A C 1
ATOM 907 O O . GLY A 1 120 ? -9.043 3.746 4.712 1.00 97.75 120 GLY A O 1
ATOM 908 N N . ILE A 1 121 ? -10.370 4.039 6.480 1.00 98.44 121 ILE A N 1
ATOM 909 C CA . ILE A 1 121 ? -11.501 3.306 5.881 1.00 98.44 121 ILE A CA 1
ATOM 910 C C . ILE A 1 121 ? -12.024 3.999 4.607 1.00 98.44 121 ILE A C 1
ATOM 912 O O . ILE A 1 121 ? -12.429 3.318 3.659 1.00 98.44 121 ILE A O 1
ATOM 916 N N . GLN A 1 122 ? -12.012 5.335 4.528 1.00 98.25 122 GLN A N 1
ATOM 917 C CA . GLN A 1 122 ? -12.375 6.047 3.291 1.00 98.25 122 GLN A CA 1
ATOM 918 C C . GLN A 1 122 ? -11.363 5.792 2.170 1.00 98.25 122 GLN A C 1
ATOM 920 O O . GLN A 1 122 ? -11.771 5.552 1.031 1.00 98.25 122 GLN A O 1
ATOM 925 N N . ILE A 1 123 ? -10.066 5.812 2.482 1.00 98.12 123 ILE A N 1
ATOM 926 C CA . ILE A 1 123 ? -9.001 5.519 1.516 1.00 98.12 123 ILE A CA 1
ATOM 927 C C . ILE A 1 123 ? -9.105 4.064 1.049 1.00 98.12 123 ILE A C 1
ATOM 929 O O . ILE A 1 123 ? -9.109 3.803 -0.153 1.00 98.12 123 ILE A O 1
ATOM 933 N N . ALA A 1 124 ? -9.300 3.118 1.966 1.00 98.19 124 ALA A N 1
ATOM 934 C CA . ALA A 1 124 ? -9.507 1.710 1.644 1.00 98.19 124 ALA A CA 1
ATOM 935 C C . ALA A 1 124 ? -10.721 1.492 0.727 1.00 98.19 124 ALA A C 1
ATOM 937 O O . ALA A 1 124 ? -10.627 0.780 -0.274 1.00 98.19 124 ALA A O 1
ATOM 938 N N . ASN A 1 125 ? -11.848 2.157 1.009 1.00 98.50 125 ASN A N 1
ATOM 939 C CA . ASN A 1 125 ? -13.024 2.134 0.138 1.00 98.50 125 ASN A CA 1
ATOM 940 C C . ASN A 1 125 ? -12.691 2.631 -1.274 1.00 98.50 125 ASN A C 1
ATOM 942 O O . ASN A 1 125 ? -13.050 1.970 -2.249 1.00 98.50 125 ASN A O 1
ATOM 946 N N . LEU A 1 126 ? -11.972 3.753 -1.395 1.00 97.44 126 LEU A N 1
ATOM 947 C CA . LEU A 1 126 ? -11.499 4.263 -2.683 1.00 97.44 126 LEU A CA 1
ATOM 948 C C . LEU A 1 126 ? -10.615 3.232 -3.395 1.00 97.44 126 LEU A C 1
ATOM 950 O O . LEU A 1 126 ? -10.817 2.975 -4.583 1.00 97.44 126 LEU A O 1
ATOM 954 N N . MET A 1 127 ? -9.662 2.628 -2.684 1.00 97.69 127 MET A N 1
ATOM 955 C CA . MET A 1 127 ? -8.730 1.653 -3.246 1.00 97.69 127 MET A CA 1
ATOM 956 C C . MET A 1 127 ? -9.450 0.428 -3.819 1.00 97.69 127 MET A C 1
ATOM 958 O O . MET A 1 127 ? -9.192 0.016 -4.955 1.00 97.69 127 MET A O 1
ATOM 962 N N . ILE A 1 128 ? -10.403 -0.110 -3.061 1.00 97.38 128 ILE A N 1
ATOM 963 C CA . ILE A 1 128 ? -11.178 -1.294 -3.433 1.00 97.38 128 ILE A CA 1
ATOM 964 C C . ILE A 1 128 ? -12.145 -0.971 -4.575 1.00 97.38 128 ILE A C 1
ATOM 966 O O . ILE A 1 128 ? -12.145 -1.647 -5.601 1.00 97.38 128 ILE A O 1
ATOM 970 N N . GLN A 1 129 ? -12.938 0.094 -4.451 1.00 96.69 129 GLN A N 1
ATOM 971 C CA . GLN A 1 129 ? -13.979 0.411 -5.432 1.00 96.69 129 GLN A CA 1
ATOM 972 C C . GLN A 1 129 ? -13.411 0.920 -6.759 1.00 96.69 129 GLN A C 1
ATOM 974 O O . GLN A 1 129 ? -13.940 0.592 -7.821 1.00 96.69 129 GLN A O 1
ATOM 979 N N . ARG A 1 130 ? -12.341 1.725 -6.724 1.00 95.25 130 ARG A N 1
ATOM 980 C CA . ARG A 1 130 ? -11.803 2.374 -7.928 1.00 95.25 130 ARG A CA 1
ATOM 981 C C . ARG A 1 130 ? -10.742 1.545 -8.637 1.00 95.25 130 ARG A C 1
ATOM 983 O O . ARG A 1 130 ? -10.727 1.524 -9.869 1.00 95.25 130 ARG A O 1
ATOM 990 N N . TYR A 1 131 ? -9.862 0.876 -7.891 1.00 94.75 131 TYR A N 1
ATOM 991 C CA . TYR A 1 131 ? -8.759 0.103 -8.478 1.00 94.75 131 TYR A CA 1
ATOM 992 C C . TYR A 1 131 ? -8.973 -1.406 -8.409 1.00 94.75 131 TYR A C 1
ATOM 994 O O . TYR A 1 131 ? -8.190 -2.144 -9.002 1.00 94.75 131 TYR A O 1
ATOM 1002 N N . GLY A 1 132 ? -10.041 -1.873 -7.754 1.00 95.50 132 GLY A N 1
ATOM 1003 C CA . GLY A 1 132 ? -10.291 -3.301 -7.579 1.00 95.50 132 GLY A CA 1
ATOM 1004 C C . GLY A 1 132 ? -9.290 -3.960 -6.635 1.00 95.50 132 GLY A C 1
ATOM 1005 O O . GLY A 1 132 ? -9.045 -5.155 -6.771 1.00 95.50 132 GLY A O 1
ATOM 1006 N N . ALA A 1 133 ? -8.678 -3.191 -5.726 1.00 97.19 133 ALA A N 1
ATOM 1007 C CA . ALA A 1 133 ? -7.812 -3.764 -4.707 1.00 97.19 133 ALA A CA 1
ATOM 1008 C C . ALA A 1 133 ? -8.618 -4.678 -3.770 1.00 97.19 133 ALA A C 1
ATOM 1010 O O . ALA A 1 133 ? -9.817 -4.477 -3.577 1.00 97.19 133 ALA A O 1
ATOM 1011 N N . THR A 1 134 ? -7.964 -5.661 -3.157 1.00 97.81 134 THR A N 1
ATOM 1012 C CA . THR A 1 134 ? -8.574 -6.495 -2.107 1.00 97.81 134 THR A CA 1
ATOM 1013 C C . THR A 1 134 ? -7.979 -6.160 -0.738 1.00 97.81 134 THR A C 1
ATOM 1015 O O . THR A 1 134 ? -6.784 -5.865 -0.672 1.00 97.81 134 THR A O 1
ATOM 1018 N N . PRO A 1 135 ? -8.750 -6.226 0.361 1.00 98.06 135 PRO A N 1
ATOM 1019 C CA . PRO A 1 135 ? -8.232 -5.922 1.694 1.00 98.06 135 PRO A CA 1
ATOM 1020 C C . PRO A 1 135 ? -7.107 -6.889 2.091 1.00 98.06 135 PRO A C 1
ATOM 1022 O O . PRO A 1 135 ? -7.213 -8.101 1.899 1.00 98.06 135 PRO A O 1
ATOM 1025 N N . TRP A 1 136 ? -6.036 -6.353 2.669 1.00 98.12 136 TRP A N 1
ATOM 1026 C CA . TRP A 1 136 ? -4.924 -7.093 3.261 1.00 98.12 136 TRP A CA 1
ATOM 1027 C C . TRP A 1 136 ? -4.851 -6.758 4.745 1.00 98.12 136 TRP A C 1
ATOM 1029 O O . TRP A 1 136 ? -4.645 -5.604 5.103 1.00 98.12 136 TRP A O 1
ATOM 1039 N N . ARG A 1 137 ? -5.065 -7.761 5.610 1.00 97.94 137 ARG A N 1
ATOM 1040 C CA . ARG A 1 137 ? -5.090 -7.590 7.076 1.00 97.94 137 ARG A CA 1
ATOM 1041 C C . ARG A 1 137 ? -5.994 -6.431 7.531 1.00 97.94 137 ARG A C 1
ATOM 1043 O O . ARG A 1 137 ? -5.648 -5.690 8.443 1.00 97.94 137 ARG A O 1
ATOM 1050 N N . LEU A 1 138 ? -7.126 -6.240 6.851 1.00 98.31 138 LEU A N 1
ATOM 1051 C CA . LEU A 1 138 ? -8.016 -5.087 7.021 1.00 98.31 138 LEU A CA 1
ATOM 1052 C C . LEU A 1 138 ? -9.466 -5.504 7.329 1.00 98.31 138 LEU A C 1
ATOM 1054 O O . LEU A 1 138 ? -10.396 -4.727 7.135 1.00 98.31 138 LEU A O 1
ATOM 1058 N N . ALA A 1 139 ? -9.698 -6.747 7.754 1.00 98.25 139 ALA A N 1
ATOM 1059 C CA . ALA A 1 139 ? -11.024 -7.220 8.151 1.00 98.25 139 ALA A CA 1
ATOM 1060 C C . ALA A 1 139 ? -11.324 -6.908 9.629 1.00 98.25 139 ALA A C 1
ATOM 1062 O O . ALA A 1 139 ? -10.432 -6.576 10.413 1.00 98.25 139 ALA A O 1
ATOM 1063 N N . ALA A 1 140 ? -12.582 -7.078 10.041 1.00 98.38 140 ALA A N 1
ATOM 1064 C CA . ALA A 1 140 ? -13.001 -6.952 11.437 1.00 98.38 140 ALA A CA 1
ATOM 1065 C C . ALA A 1 140 ? -12.185 -7.858 12.374 1.00 98.38 140 ALA A C 1
ATOM 1067 O O . ALA A 1 140 ? -11.794 -7.434 13.458 1.00 98.38 140 ALA A O 1
ATOM 1068 N N . THR A 1 141 ? -11.865 -9.076 11.932 1.00 97.75 141 THR A N 1
ATOM 1069 C CA . THR A 1 141 ? -11.027 -10.017 12.687 1.00 97.75 141 THR A CA 1
ATOM 1070 C C . THR A 1 141 ? -9.589 -9.529 12.833 1.00 97.75 141 THR A C 1
ATOM 1072 O O . THR A 1 141 ? -8.970 -9.742 13.872 1.00 97.75 141 THR A O 1
ATOM 1075 N N . ASP A 1 142 ? -9.033 -8.863 11.820 1.00 97.94 142 ASP A N 1
ATOM 1076 C CA . ASP A 1 142 ? -7.691 -8.285 11.915 1.00 97.94 142 ASP A CA 1
ATOM 1077 C C . ASP A 1 142 ? -7.681 -7.113 12.906 1.00 97.94 142 ASP A C 1
ATOM 1079 O O . ASP A 1 142 ? -6.784 -7.017 13.747 1.00 97.94 142 ASP A O 1
ATOM 1083 N N . TYR A 1 143 ? -8.719 -6.271 12.868 1.00 98.19 143 TYR A N 1
ATOM 1084 C CA . TYR A 1 143 ? -8.909 -5.170 13.812 1.00 98.19 143 TYR A CA 1
ATOM 1085 C C . TYR A 1 143 ? -9.015 -5.657 15.262 1.00 98.19 143 TYR A C 1
ATOM 1087 O O . TYR A 1 143 ? -8.328 -5.141 16.142 1.00 98.19 143 TYR A O 1
ATOM 1095 N N . GLU A 1 144 ? -9.842 -6.668 15.528 1.00 96.75 144 GLU A N 1
ATOM 1096 C CA . GLU A 1 144 ? -10.010 -7.252 16.866 1.00 96.75 144 GLU A CA 1
ATOM 1097 C C . GLU A 1 144 ? -8.697 -7.823 17.409 1.00 96.75 144 GLU A C 1
ATOM 1099 O O . GLU A 1 144 ? -8.357 -7.603 18.571 1.00 96.75 144 GLU A O 1
ATOM 1104 N N . ASN A 1 145 ? -7.920 -8.488 16.552 1.00 96.00 145 ASN A N 1
ATOM 1105 C CA . ASN A 1 145 ? -6.639 -9.078 16.929 1.00 96.00 145 ASN A CA 1
ATOM 1106 C C . ASN A 1 145 ? -5.500 -8.055 17.036 1.00 96.00 145 ASN A C 1
ATOM 1108 O O . ASN A 1 145 ? -4.377 -8.422 17.394 1.00 96.00 145 ASN A O 1
ATOM 1112 N N . SER A 1 146 ? -5.722 -6.796 16.665 1.00 96.06 146 SER A N 1
ATOM 1113 C CA . SER A 1 146 ? -4.696 -5.752 16.690 1.00 96.06 146 SER A CA 1
ATOM 1114 C C . SER A 1 146 ? -4.498 -5.188 18.103 1.00 96.06 146 SER A C 1
ATOM 1116 O O . SER A 1 146 ? -5.457 -5.137 18.886 1.00 96.06 146 SER A O 1
ATOM 1118 N N . PRO A 1 147 ? -3.271 -4.763 18.462 1.00 94.69 147 PRO A N 1
ATOM 1119 C CA . PRO A 1 147 ? -3.001 -4.178 19.772 1.00 94.69 147 PRO A CA 1
ATOM 1120 C C . PRO A 1 147 ? -3.852 -2.919 20.010 1.00 94.69 147 PRO A C 1
ATOM 1122 O O . PRO A 1 147 ? -4.382 -2.337 19.060 1.00 94.69 147 PRO A O 1
ATOM 1125 N N . PRO A 1 148 ? -4.041 -2.498 21.273 1.00 90.19 148 PRO A N 1
ATOM 1126 C CA . PRO A 1 148 ? -4.707 -1.237 21.573 1.00 90.19 148 PRO A CA 1
ATOM 1127 C C . PRO A 1 148 ? -4.014 -0.077 20.857 1.00 90.19 148 PRO A C 1
ATOM 1129 O O . PRO A 1 148 ? -2.788 0.012 20.861 1.00 90.19 148 PRO A O 1
ATOM 1132 N N . GLY A 1 149 ? -4.811 0.794 20.248 1.00 93.25 149 GLY A N 1
ATOM 1133 C CA . GLY A 1 149 ? -4.328 2.009 19.607 1.00 93.25 149 GLY A CA 1
ATOM 1134 C C . GLY A 1 149 ? -4.765 3.260 20.362 1.00 93.25 149 GLY A C 1
ATOM 1135 O O . GLY A 1 149 ? -4.942 3.243 21.581 1.00 93.25 149 GLY A O 1
ATOM 1136 N N . ILE A 1 150 ? -4.958 4.352 19.630 1.00 95.38 150 ILE A N 1
ATO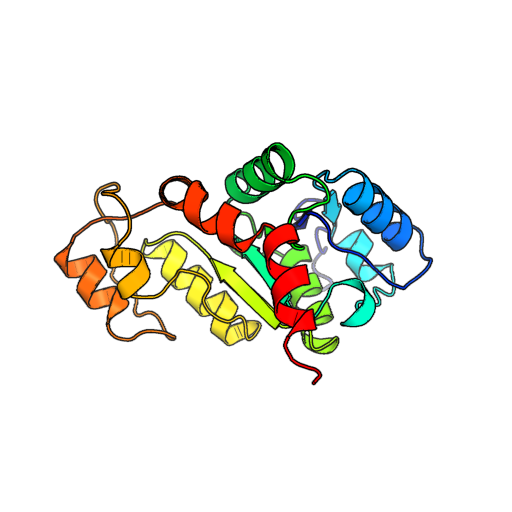M 1137 C CA . ILE A 1 150 ? -5.404 5.633 20.187 1.00 95.38 150 ILE A CA 1
ATOM 1138 C C . ILE A 1 150 ? -6.931 5.745 20.157 1.00 95.38 150 ILE A C 1
ATOM 1140 O O . ILE A 1 150 ? -7.621 4.908 19.584 1.00 95.38 150 ILE A O 1
ATOM 1144 N N . SER A 1 151 ? -7.484 6.793 20.767 1.00 97.12 151 SER A N 1
ATOM 1145 C CA . SER A 1 151 ? -8.927 7.052 20.711 1.00 97.12 151 SER A CA 1
ATOM 1146 C C . SER A 1 151 ? -9.387 7.327 19.275 1.00 97.12 151 SER A C 1
ATOM 1148 O O . SER A 1 151 ? -8.842 8.201 18.597 1.00 97.12 151 SER A O 1
ATOM 1150 N N . LEU A 1 152 ? -10.411 6.594 18.832 1.00 97.38 152 LEU A N 1
ATOM 1151 C CA . LEU A 1 152 ? -11.048 6.777 17.531 1.00 97.38 152 LEU A CA 1
ATOM 1152 C C . LEU A 1 152 ? -11.839 8.091 17.502 1.00 97.38 152 LEU A C 1
ATOM 1154 O O . LEU A 1 152 ? -12.664 8.351 18.376 1.00 97.38 152 LEU A O 1
ATOM 1158 N N . LYS A 1 153 ? -11.613 8.915 16.476 1.00 95.69 153 LYS A N 1
ATOM 1159 C CA . LYS A 1 153 ? -12.254 10.229 16.324 1.00 95.69 153 LYS A CA 1
ATOM 1160 C C . LYS A 1 153 ? -12.894 10.381 14.956 1.00 95.69 153 LYS A C 1
ATOM 1162 O O . LYS A 1 153 ? -12.409 9.835 13.973 1.00 95.69 153 LYS A O 1
ATOM 1167 N N . GLY A 1 154 ? -13.936 11.205 14.892 1.00 95.88 154 GLY A N 1
ATOM 1168 C CA . GLY A 1 154 ? -14.610 11.571 13.648 1.00 95.88 154 GLY A CA 1
ATOM 1169 C C . GLY A 1 154 ? -15.874 10.759 13.378 1.00 95.88 154 GLY A C 1
ATOM 1170 O O . GLY A 1 154 ? -16.377 10.032 14.234 1.00 95.88 154 GLY A O 1
ATOM 1171 N N . ARG A 1 155 ? -16.418 10.932 12.173 1.00 96.62 155 ARG A N 1
ATOM 1172 C CA . ARG A 1 155 ? -17.678 10.312 11.759 1.00 96.62 155 ARG A CA 1
ATOM 1173 C C . ARG A 1 155 ? -17.440 8.894 11.254 1.00 96.62 155 ARG A C 1
ATOM 1175 O O . ARG A 1 155 ? -16.589 8.696 10.398 1.00 96.62 155 ARG A O 1
ATOM 1182 N N . ALA A 1 156 ? -18.267 7.961 11.720 1.00 97.62 156 ALA A N 1
ATOM 1183 C CA . ALA A 1 156 ? -18.233 6.573 11.282 1.00 97.62 156 ALA A CA 1
ATOM 1184 C C . ALA A 1 156 ? -18.370 6.413 9.763 1.00 97.62 156 ALA A C 1
ATOM 1186 O O . ALA A 1 156 ? -19.186 7.083 9.121 1.00 97.62 156 ALA A O 1
ATOM 1187 N N . VAL A 1 157 ? -17.585 5.484 9.217 1.00 98.06 157 VAL A N 1
ATOM 1188 C CA . VAL A 1 157 ? -17.548 5.130 7.796 1.00 98.06 157 VAL A CA 1
ATOM 1189 C C . VAL A 1 157 ? -17.722 3.623 7.670 1.00 98.06 157 VAL A C 1
ATOM 1191 O O . VAL A 1 157 ? -17.073 2.849 8.370 1.00 98.06 157 VAL A O 1
ATOM 1194 N N . THR A 1 158 ? -18.604 3.191 6.774 1.00 97.56 158 THR A N 1
ATOM 1195 C CA . THR A 1 158 ? -18.804 1.768 6.489 1.00 97.56 158 THR A CA 1
ATOM 1196 C C . THR A 1 158 ? -17.735 1.268 5.523 1.00 97.56 158 THR A C 1
ATOM 1198 O O . THR A 1 158 ? -17.539 1.849 4.455 1.00 97.56 158 THR A O 1
ATOM 1201 N N . ALA A 1 159 ? -17.077 0.168 5.876 1.00 98.31 159 ALA A N 1
ATOM 1202 C CA . ALA A 1 159 ? -16.171 -0.547 4.988 1.00 98.31 159 ALA A CA 1
ATOM 1203 C C . ALA A 1 159 ? -16.968 -1.350 3.947 1.00 98.31 159 ALA A C 1
ATOM 1205 O O . ALA A 1 159 ? -17.839 -2.148 4.297 1.00 98.31 159 ALA A O 1
ATOM 1206 N N . CYS A 1 160 ? -16.685 -1.153 2.658 1.00 98.12 160 CYS A N 1
ATOM 1207 C CA . CYS A 1 160 ? -17.413 -1.832 1.581 1.00 98.12 160 CYS A CA 1
ATOM 1208 C C . CYS A 1 160 ? -17.069 -3.326 1.444 1.00 98.12 160 CYS A C 1
ATOM 1210 O O . CYS A 1 160 ? -17.819 -4.059 0.803 1.00 98.12 160 CYS A O 1
ATOM 1212 N N . TRP A 1 161 ? -15.969 -3.777 2.057 1.00 98.19 161 TRP A N 1
ATOM 1213 C CA . TRP A 1 161 ? -15.504 -5.167 2.023 1.00 98.19 161 TRP A CA 1
ATOM 1214 C C . TRP A 1 161 ? -15.910 -5.987 3.253 1.00 98.19 161 TRP A C 1
ATOM 1216 O O . TRP A 1 161 ? -15.965 -7.210 3.167 1.00 98.19 161 TRP A O 1
ATOM 1226 N N . ASP A 1 162 ? -16.206 -5.339 4.383 1.00 98.31 162 ASP A N 1
ATOM 1227 C CA . ASP A 1 162 ? -16.576 -6.005 5.632 1.00 98.31 162 ASP A CA 1
ATOM 1228 C C . ASP A 1 162 ? -17.610 -5.173 6.402 1.00 98.31 162 ASP A C 1
ATOM 1230 O O . ASP A 1 162 ? -17.316 -4.118 6.968 1.00 98.31 162 ASP A O 1
ATOM 1234 N N . ARG A 1 163 ? -18.848 -5.676 6.449 1.00 96.69 163 ARG A N 1
ATOM 1235 C CA . ARG A 1 163 ? -19.976 -4.987 7.094 1.00 96.69 163 ARG A CA 1
ATOM 1236 C C . ARG A 1 163 ? -19.839 -4.907 8.616 1.00 96.69 163 ARG A C 1
ATOM 1238 O O . ARG A 1 163 ? -20.473 -4.049 9.225 1.00 96.69 163 ARG A O 1
ATOM 1245 N N . ASN A 1 164 ? -19.033 -5.775 9.228 1.00 98.12 164 ASN A N 1
ATOM 1246 C CA . ASN A 1 164 ? -18.884 -5.848 10.680 1.00 98.12 164 ASN A CA 1
ATOM 1247 C C . ASN A 1 164 ? -17.812 -4.886 11.205 1.00 98.12 164 ASN A C 1
ATOM 1249 O O . ASN A 1 164 ? -17.888 -4.467 12.360 1.00 98.12 164 ASN A O 1
ATOM 1253 N N . LEU A 1 165 ? -16.841 -4.498 10.372 1.00 98.50 165 LEU A N 1
ATOM 1254 C CA . LEU A 1 165 ? -15.674 -3.721 10.800 1.00 98.50 165 LEU A CA 1
ATOM 1255 C C . LEU A 1 165 ? -16.056 -2.398 11.478 1.00 98.50 165 LEU A C 1
ATOM 1257 O O . LEU A 1 165 ? -15.591 -2.113 12.580 1.00 98.50 165 LEU A O 1
ATOM 1261 N N . ALA A 1 166 ? -16.967 -1.626 10.879 1.00 98.00 166 ALA A N 1
ATOM 1262 C CA . ALA A 1 166 ? -17.396 -0.348 11.449 1.00 98.00 166 ALA A CA 1
ATOM 1263 C C . ALA A 1 166 ? -18.039 -0.516 12.837 1.00 98.00 166 ALA A C 1
ATOM 1265 O O . ALA A 1 166 ? -17.756 0.260 13.748 1.00 98.00 166 ALA A O 1
ATOM 1266 N N . ALA A 1 167 ? -18.860 -1.555 13.027 1.00 97.88 167 ALA A N 1
ATOM 1267 C CA . ALA A 1 167 ? -19.476 -1.844 14.320 1.00 97.88 167 ALA A CA 1
ATOM 1268 C C . ALA A 1 167 ? -18.424 -2.214 15.377 1.00 97.88 167 ALA A C 1
ATOM 1270 O O . ALA A 1 167 ? -18.504 -1.735 16.508 1.00 97.88 167 ALA A O 1
ATOM 1271 N N . ARG A 1 168 ? -17.401 -2.998 15.009 1.00 98.19 168 ARG A N 1
ATOM 1272 C CA . ARG A 1 168 ? -16.287 -3.337 15.912 1.00 98.19 168 ARG A CA 1
ATOM 1273 C C . ARG A 1 168 ? -15.456 -2.120 16.295 1.00 98.19 168 ARG A C 1
ATOM 1275 O O . ARG A 1 168 ? -15.142 -1.952 17.471 1.00 98.19 168 ARG A O 1
ATOM 1282 N N . MET A 1 169 ? -15.164 -1.242 15.339 1.00 98.25 169 MET A N 1
ATOM 1283 C CA . MET A 1 169 ? -14.450 0.010 15.596 1.00 98.25 169 MET A CA 1
ATOM 1284 C C . MET A 1 169 ? -15.240 0.940 16.523 1.00 98.25 169 MET A C 1
ATOM 1286 O O . MET A 1 169 ? -14.676 1.499 17.461 1.00 98.25 169 MET A O 1
ATOM 1290 N N . ILE A 1 170 ? -16.560 1.049 16.327 1.00 97.94 170 ILE A N 1
ATOM 1291 C CA . ILE A 1 170 ? -17.444 1.812 17.221 1.00 97.94 170 ILE A CA 1
ATOM 1292 C C . ILE A 1 170 ? -17.497 1.179 18.614 1.00 97.94 170 ILE A C 1
ATOM 1294 O O . ILE A 1 170 ? -17.485 1.899 19.604 1.00 97.94 170 ILE A O 1
ATOM 1298 N N . GLN A 1 171 ? -17.544 -0.147 18.721 1.00 97.25 171 GLN A N 1
ATOM 1299 C CA . GLN A 1 171 ? -17.593 -0.820 20.018 1.00 97.25 171 GLN A CA 1
ATOM 1300 C C . GLN A 1 171 ? -16.293 -0.628 20.810 1.00 97.25 171 GLN A C 1
ATOM 1302 O O . GLN A 1 171 ? -16.334 -0.373 22.010 1.00 97.25 171 GLN A O 1
ATOM 1307 N N . ARG A 1 172 ? -15.142 -0.753 20.140 1.00 96.81 172 ARG A N 1
ATOM 1308 C CA . ARG A 1 172 ? -13.820 -0.673 20.774 1.00 96.81 172 ARG A CA 1
ATOM 1309 C C . ARG A 1 172 ? -13.334 0.769 20.969 1.00 96.81 172 ARG A C 1
ATOM 1311 O O . ARG A 1 172 ? -12.521 1.001 21.854 1.00 96.81 172 ARG A O 1
ATOM 1318 N N . GLN A 1 173 ? -13.825 1.726 20.172 1.00 96.69 173 GLN A N 1
ATOM 1319 C CA . GLN A 1 173 ? -13.422 3.144 20.189 1.00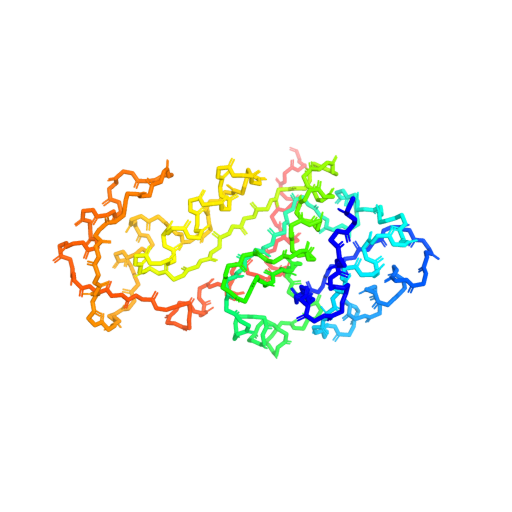 96.69 173 GLN A CA 1
ATOM 1320 C C . GLN A 1 173 ? -11.904 3.364 20.020 1.00 96.69 173 GLN A C 1
ATOM 1322 O O . GLN A 1 173 ? -11.353 4.358 20.499 1.00 96.69 173 GLN A O 1
ATOM 1327 N N . CYS A 1 174 ? -11.224 2.462 19.301 1.00 97.12 174 CYS A N 1
ATOM 1328 C CA . CYS A 1 174 ? -9.786 2.547 19.045 1.00 97.12 174 CYS A CA 1
ATOM 1329 C C . CYS A 1 174 ? -9.477 2.756 17.560 1.00 97.12 174 CYS A C 1
ATOM 1331 O O . CYS A 1 174 ? -9.964 1.998 16.722 1.00 97.12 174 CYS A O 1
ATOM 1333 N N . ALA A 1 175 ? -8.630 3.734 17.257 1.00 97.81 175 ALA A N 1
ATOM 1334 C CA . ALA A 1 175 ? -7.948 3.854 15.977 1.00 97.81 175 ALA A CA 1
ATOM 1335 C C . ALA A 1 175 ? -6.588 3.152 16.046 1.00 97.81 175 ALA A C 1
ATOM 1337 O O . ALA A 1 175 ? -5.893 3.276 17.057 1.00 97.81 175 ALA A O 1
ATOM 1338 N N . ILE A 1 176 ? -6.215 2.411 15.003 1.00 97.88 176 ILE A N 1
ATOM 1339 C CA . ILE A 1 176 ? -4.967 1.634 14.963 1.00 97.88 176 ILE A CA 1
ATOM 1340 C C . ILE A 1 176 ? -4.203 2.006 13.698 1.00 97.88 176 ILE A C 1
ATOM 1342 O O . ILE A 1 176 ? -4.695 1.760 12.600 1.00 97.88 176 ILE A O 1
ATOM 1346 N N . HIS A 1 177 ? -3.015 2.581 13.876 1.00 97.25 177 HIS A N 1
ATOM 1347 C CA . HIS A 1 177 ? -2.114 2.908 12.774 1.00 97.25 177 HIS A CA 1
ATOM 1348 C C . HIS A 1 177 ? -1.399 1.662 12.242 1.00 97.25 177 HIS A C 1
ATOM 1350 O O . HIS A 1 177 ? -1.162 0.716 13.005 1.00 97.25 177 HIS A O 1
ATOM 1356 N N . GLU A 1 178 ? -0.999 1.682 10.968 1.00 96.12 178 GLU A N 1
ATOM 1357 C CA . GLU A 1 178 ? -0.243 0.593 10.333 1.00 96.12 178 GLU A CA 1
ATOM 1358 C C . GLU A 1 178 ? 1.011 0.195 11.141 1.00 96.12 178 GLU A C 1
ATOM 1360 O O . GLU A 1 178 ? 1.331 -0.994 11.240 1.00 96.12 178 GLU A O 1
ATOM 1365 N N . GLU A 1 179 ? 1.687 1.149 11.803 1.00 96.12 179 GLU A N 1
ATOM 1366 C CA . GLU A 1 179 ? 2.860 0.888 12.651 1.00 96.12 179 GLU A CA 1
ATOM 1367 C C . GLU A 1 179 ? 2.606 -0.166 13.729 1.00 96.12 179 GLU A C 1
ATOM 1369 O O . GLU A 1 179 ? 3.477 -0.983 14.038 1.00 96.12 179 GLU A O 1
ATOM 1374 N N . ALA A 1 180 ? 1.401 -0.166 14.298 1.00 96.69 180 ALA A N 1
ATOM 1375 C CA . ALA A 1 180 ? 1.046 -1.039 15.406 1.00 96.69 180 ALA A CA 1
ATOM 1376 C C . ALA A 1 180 ? 0.937 -2.514 14.981 1.00 96.69 180 ALA A C 1
ATOM 1378 O O . ALA A 1 180 ? 1.000 -3.411 15.824 1.00 96.69 180 ALA A O 1
ATOM 1379 N N . VAL A 1 181 ? 0.788 -2.782 13.681 1.00 96.44 181 VAL A N 1
ATOM 1380 C CA . VAL A 1 181 ? 0.650 -4.133 13.119 1.00 96.44 181 VAL A CA 1
ATOM 1381 C C . VAL A 1 181 ? 1.806 -4.524 12.195 1.00 96.44 181 VAL A C 1
ATOM 1383 O O . VAL A 1 181 ? 1.787 -5.626 11.638 1.00 96.44 181 VAL A O 1
ATOM 1386 N N . LEU A 1 182 ? 2.856 -3.695 12.103 1.00 97.00 182 LEU A N 1
ATOM 1387 C CA . LEU A 1 182 ? 4.041 -3.930 11.268 1.00 97.00 182 LEU A CA 1
ATOM 1388 C C . LEU A 1 182 ? 4.609 -5.353 11.348 1.00 97.00 182 LEU A C 1
ATOM 1390 O O . LEU A 1 182 ? 4.837 -5.926 10.285 1.00 97.00 182 LEU A O 1
ATOM 1394 N N . PRO A 1 183 ? 4.801 -5.984 12.527 1.00 96.50 183 PRO A N 1
ATOM 1395 C CA . PRO A 1 183 ? 5.359 -7.338 12.579 1.00 96.50 183 PRO A CA 1
ATOM 1396 C C . PRO A 1 183 ? 4.545 -8.369 11.782 1.00 96.50 183 PRO A C 1
ATOM 1398 O O . PRO A 1 183 ? 5.110 -9.268 11.156 1.00 96.50 183 PRO A O 1
ATOM 1401 N N . ARG A 1 184 ? 3.213 -8.225 11.755 1.00 96.19 184 ARG A N 1
ATOM 1402 C CA . ARG A 1 184 ? 2.329 -9.110 10.982 1.00 96.19 184 ARG A CA 1
ATOM 1403 C C . ARG A 1 184 ? 2.409 -8.807 9.492 1.00 96.19 184 ARG A C 1
ATOM 1405 O O . ARG A 1 184 ? 2.489 -9.736 8.697 1.00 96.19 184 ARG A O 1
ATOM 1412 N N . LEU A 1 185 ? 2.438 -7.525 9.126 1.00 97.62 185 LEU A N 1
ATOM 1413 C CA . LEU A 1 185 ? 2.594 -7.111 7.732 1.00 97.62 185 LEU A CA 1
ATOM 1414 C C . LEU A 1 185 ? 3.929 -7.607 7.158 1.00 97.62 185 LEU A C 1
ATOM 1416 O O . LEU A 1 185 ? 3.947 -8.203 6.088 1.00 97.62 185 LEU A O 1
ATOM 1420 N N . LEU A 1 186 ? 5.032 -7.449 7.895 1.00 97.94 186 LEU A N 1
ATOM 1421 C CA . LEU A 1 186 ? 6.359 -7.927 7.493 1.00 97.94 186 LEU A CA 1
ATOM 1422 C C . LEU A 1 186 ? 6.408 -9.446 7.311 1.00 97.94 186 LEU A C 1
ATOM 1424 O O . LEU A 1 186 ? 7.070 -9.922 6.395 1.00 97.94 186 LEU A O 1
ATOM 1428 N N . THR A 1 187 ? 5.681 -10.200 8.140 1.00 96.75 187 THR A N 1
ATOM 1429 C CA . THR A 1 187 ? 5.569 -11.659 7.978 1.00 96.75 187 THR A CA 1
ATOM 1430 C C . THR A 1 187 ? 4.935 -12.013 6.634 1.00 96.75 187 THR A C 1
ATOM 1432 O O . THR A 1 187 ? 5.460 -12.850 5.906 1.00 96.75 187 THR A O 1
ATOM 1435 N N . ASP A 1 188 ? 3.843 -11.338 6.264 1.00 96.19 188 ASP A N 1
ATOM 1436 C CA . ASP A 1 188 ? 3.198 -11.564 4.970 1.00 96.19 188 ASP A CA 1
ATOM 1437 C C . ASP A 1 188 ? 4.098 -11.112 3.803 1.00 96.19 188 ASP A C 1
ATOM 1439 O O . ASP A 1 188 ? 4.040 -11.694 2.722 1.00 96.19 188 ASP A O 1
ATOM 1443 N N . LEU A 1 189 ? 4.922 -10.080 3.992 1.00 96.94 189 LEU A N 1
ATOM 1444 C CA . LEU A 1 189 ? 5.804 -9.535 2.956 1.00 96.94 189 LEU A CA 1
ATOM 1445 C C . LEU A 1 189 ? 7.063 -10.376 2.704 1.00 96.94 189 LEU A C 1
ATOM 1447 O O . LEU A 1 189 ? 7.724 -10.158 1.691 1.00 96.94 189 LEU A O 1
ATOM 1451 N N . ASP A 1 190 ? 7.416 -11.323 3.570 1.00 95.88 190 ASP A N 1
ATOM 1452 C CA . ASP A 1 190 ? 8.610 -12.149 3.380 1.00 95.88 190 ASP A CA 1
ATOM 1453 C C . ASP A 1 190 ? 8.404 -13.189 2.265 1.00 95.88 190 ASP A C 1
ATOM 1455 O O . ASP A 1 190 ? 7.657 -14.160 2.406 1.00 95.88 190 ASP A O 1
ATOM 1459 N N . MET A 1 191 ? 9.099 -13.015 1.137 1.00 84.31 191 MET A N 1
ATOM 1460 C CA . MET A 1 191 ? 8.996 -13.934 -0.003 1.00 84.31 191 MET A CA 1
ATOM 1461 C C . MET A 1 191 ? 9.678 -15.283 0.247 1.00 84.31 191 MET A C 1
ATOM 1463 O O . MET A 1 191 ? 9.386 -16.244 -0.467 1.00 84.31 191 MET A O 1
ATOM 1467 N N . ARG A 1 192 ? 10.552 -15.404 1.259 1.00 76.50 192 ARG A N 1
ATOM 1468 C CA . ARG A 1 192 ? 11.204 -16.686 1.584 1.00 76.50 192 ARG A CA 1
ATOM 1469 C C . ARG A 1 192 ? 10.196 -17.763 1.971 1.00 76.50 192 ARG A C 1
ATOM 1471 O O . ARG A 1 192 ? 10.414 -18.920 1.639 1.00 76.50 192 ARG A O 1
ATOM 1478 N N . GLY A 1 193 ? 9.105 -17.377 2.633 1.00 59.19 193 GLY A N 1
ATOM 1479 C CA . GLY A 1 193 ? 8.040 -18.297 3.036 1.00 59.19 193 GLY A CA 1
ATOM 1480 C C . GLY A 1 193 ? 7.077 -18.683 1.911 1.00 59.19 193 GLY A C 1
ATOM 1481 O O . GLY A 1 193 ? 6.259 -19.566 2.108 1.00 59.19 193 GLY A O 1
ATOM 1482 N N . ARG A 1 194 ? 7.146 -18.035 0.738 1.00 59.16 194 ARG A N 1
ATOM 1483 C CA . ARG A 1 194 ? 6.217 -18.287 -0.382 1.00 59.16 194 ARG A CA 1
ATOM 1484 C C . ARG A 1 194 ? 6.765 -19.236 -1.434 1.00 59.16 194 ARG A C 1
ATOM 1486 O O . ARG A 1 194 ? 5.995 -19.930 -2.081 1.00 59.16 194 ARG A O 1
ATOM 1493 N N . LEU A 1 195 ? 8.087 -19.279 -1.598 1.00 52.53 195 LEU A N 1
ATOM 1494 C CA . LEU A 1 195 ? 8.744 -20.198 -2.533 1.00 52.53 195 LEU A CA 1
ATOM 1495 C C . LEU A 1 195 ? 8.617 -21.671 -2.103 1.00 52.53 195 LEU A C 1
ATOM 1497 O O . LEU A 1 195 ? 8.808 -22.556 -2.930 1.00 52.53 195 LEU A O 1
ATOM 1501 N N . SER A 1 196 ? 8.292 -21.932 -0.833 1.00 42.47 196 SER A N 1
ATOM 1502 C CA . SER A 1 196 ? 7.978 -23.268 -0.318 1.00 42.47 196 SER A CA 1
ATOM 1503 C C . SER A 1 196 ? 6.562 -23.735 -0.672 1.00 42.47 196 SER A C 1
ATOM 1505 O O . SER A 1 196 ? 6.388 -24.909 -0.970 1.00 42.47 196 SER A O 1
ATOM 1507 N N . ASP A 1 197 ? 5.574 -22.835 -0.710 1.00 42.41 197 ASP A N 1
ATOM 1508 C CA . ASP A 1 197 ? 4.163 -23.212 -0.908 1.00 42.41 197 ASP A CA 1
ATOM 1509 C C . ASP A 1 197 ? 3.809 -23.467 -2.386 1.00 42.41 197 ASP A C 1
ATOM 1511 O O . ASP A 1 197 ? 2.931 -24.275 -2.684 1.00 42.41 197 ASP A O 1
ATOM 1515 N N . ASP A 1 198 ? 4.513 -22.833 -3.331 1.00 43.25 198 ASP A N 1
ATOM 1516 C CA . ASP A 1 198 ? 4.296 -23.052 -4.772 1.00 43.25 198 ASP A CA 1
ATOM 1517 C C . ASP A 1 198 ? 4.900 -24.384 -5.280 1.00 43.25 198 ASP A C 1
ATOM 1519 O O . ASP A 1 198 ? 4.583 -24.815 -6.392 1.00 43.25 198 ASP A O 1
ATOM 1523 N N . HIS A 1 199 ? 5.741 -25.064 -4.486 1.00 40.91 199 HIS A N 1
ATOM 1524 C CA . HIS A 1 199 ? 6.352 -26.345 -4.868 1.00 40.91 199 HIS A CA 1
ATOM 1525 C C . HIS A 1 199 ? 5.508 -27.581 -4.516 1.00 40.91 199 HIS A C 1
ATOM 1527 O O . HIS A 1 199 ? 5.661 -28.606 -5.178 1.00 40.91 199 HIS A O 1
ATOM 1533 N N . ASP A 1 200 ? 4.568 -27.470 -3.573 1.00 40.31 200 ASP A N 1
ATOM 1534 C CA . ASP A 1 200 ? 3.700 -28.582 -3.148 1.00 40.31 200 ASP A CA 1
ATOM 1535 C C . ASP A 1 200 ? 2.379 -28.670 -3.949 1.00 40.31 200 ASP A C 1
A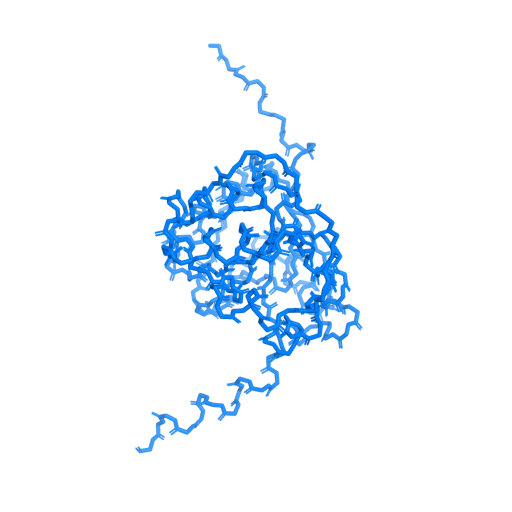TOM 1537 O O . ASP A 1 200 ? 1.553 -29.552 -3.719 1.00 40.31 200 ASP A O 1
ATOM 1541 N N . GLY A 1 201 ? 2.169 -27.771 -4.922 1.00 35.81 201 GLY A N 1
ATOM 1542 C CA . GLY A 1 201 ? 0.965 -27.710 -5.767 1.00 35.81 201 GLY A CA 1
ATOM 1543 C C . GLY A 1 201 ? 1.072 -28.388 -7.141 1.00 35.81 201 GLY A C 1
ATOM 1544 O O . GLY A 1 201 ? 0.106 -28.361 -7.905 1.00 35.81 201 GLY A O 1
ATOM 1545 N N . LEU A 1 202 ? 2.224 -28.978 -7.478 1.00 38.94 202 LEU A N 1
ATOM 1546 C CA . LEU A 1 202 ? 2.411 -29.805 -8.676 1.00 38.94 202 LEU A CA 1
ATOM 1547 C C . LEU A 1 202 ? 2.985 -31.169 -8.281 1.00 38.94 202 LEU A C 1
ATOM 1549 O O . LEU A 1 202 ? 4.186 -31.417 -8.386 1.00 38.94 202 LEU A O 1
ATOM 1553 N N . SER A 1 203 ? 2.121 -32.069 -7.827 1.00 34.41 203 SER A N 1
ATOM 1554 C CA . SER A 1 203 ? 2.375 -33.513 -7.780 1.00 34.41 203 SER A CA 1
ATOM 1555 C C . SER A 1 203 ? 1.094 -34.266 -8.094 1.00 34.41 203 SER A C 1
ATOM 1557 O O . SER A 1 203 ? 0.027 -33.832 -7.605 1.00 34.41 203 SER A O 1
#

Secondary structure (DSSP, 8-state):
------SSSS-EEEES---SS-SHHHHHHHHHHHHT--EEEPHHHHHHS-----HHHH-SEEEEES-HHHHHHHHHHHGGGBPPEEE--SS--HHHHHHHHHHHHTTPEEEE---BSHHHHHHHHHHHHHH--EESS-SHHHHHTSPP-EEP-S-----SS-TTHHHHHHHH-EEB-GGGGHHHHHHHHBGGGTTTTTTTT--

Radius of gyration: 17.36 Å; chains: 1; bounding box: 39×58×44 Å

Foldseek 3Di:
DDDPDPQAPQWKKKWLQAAPDDDPVNVVSNVRLVQLHIDTGTNVNLVPDPTHDACVTQNQEEEEEADCVLSVLLCVPARSQFRIYIYCVQANDNNSVSVLVNCVVNNRAYEYDWKLAQSRLVNQQCCCPPSVHHYDCQELVSVVPFDAADFHDDDQDARPRYRCNSVSCVVSRGIGGPVRCSVVVSVVGRNVVVVVVVVVPPD